Protein AF-A0AAU0F139-F1 (afdb_monomer_lite)

Secondary structure (DSSP, 8-state):
-TTHHHHHHHHTTTTSS----------S-TT------S-------PPPTTEEEEPPEEEEES--S--TT--TT-PPPEEEEE--EEEESSPPPHHHHHHHHHHHHHHHHHHHHHHHHHHHT----SSSGGGGS-HHHH-TT--HHHHHHHHT--BTTB-GGG----SSPP--SGGG-SSHHHHHHHHHTBPPTTT-GGG---B-GGG-EEEEEEE-HHHHHHTT--SGGGEEEEEEESS--TTHHHHHHHHHHT----

Radius of gyration: 33.15 Å; chains: 1; bounding box: 120×52×72 Å

pLDDT: mean 77.21, std 14.99, range [39.75, 95.06]

Organism: NCBI:txid1735111

InterPro domains:
  IPR005532 Sulfatase-modifying factor enzyme-like domain [PF03781] (50-104)
  IPR016187 C-type lectin fold [SSF56436] (48-101)
  IPR042095 Sulfatase-modifying factor enzyme superfamily [G3DSA:3.90.1580.10] (40-184)
  IPR051043 Sulfatase Modifying Factor and Kinase [PTHR23150] (42-102)

Structure (mmCIF, N/CA/C/O backbone):
data_AF-A0AAU0F139-F1
#
_entry.id   AF-A0AAU0F139-F1
#
loop_
_atom_site.group_PDB
_atom_site.id
_atom_site.type_symbol
_atom_site.label_atom_id
_atom_site.label_alt_id
_atom_site.label_comp_id
_atom_site.label_asym_id
_atom_site.label_entity_id
_atom_site.label_seq_id
_atom_site.pdbx_PDB_ins_code
_atom_site.Cartn_x
_atom_site.Cartn_y
_atom_site.Cartn_z
_atom_site.occupancy
_atom_site.B_iso_or_equiv
_atom_site.auth_seq_id
_atom_site.auth_comp_id
_atom_site.auth_asym_id
_atom_site.auth_atom_id
_atom_site.pdbx_PDB_model_num
ATOM 1 N N . MET A 1 1 ? -92.155 9.875 -19.862 1.00 54.41 1 MET A N 1
ATOM 2 C CA . MET A 1 1 ? -91.230 11.035 -19.929 1.00 54.41 1 MET A CA 1
ATOM 3 C C . MET A 1 1 ? -90.504 11.375 -18.614 1.00 54.41 1 MET A C 1
ATOM 5 O O . MET A 1 1 ? -89.600 12.191 -18.646 1.00 54.41 1 MET A O 1
ATOM 9 N N . ARG A 1 2 ? -90.793 10.723 -17.471 1.00 51.69 2 ARG A N 1
ATOM 10 C CA . ARG A 1 2 ? -90.080 10.976 -16.194 1.00 51.69 2 ARG A CA 1
ATOM 11 C C . ARG A 1 2 ? -88.784 10.168 -15.980 1.00 51.69 2 ARG A C 1
ATOM 13 O O . ARG A 1 2 ? -88.009 10.511 -15.101 1.00 51.69 2 ARG A O 1
ATOM 20 N N . LYS A 1 3 ? -88.516 9.133 -16.792 1.00 51.62 3 LYS A N 1
ATOM 21 C CA . LYS A 1 3 ? -87.281 8.317 -16.713 1.00 51.62 3 LYS A CA 1
ATOM 22 C C . LYS A 1 3 ? -86.171 8.742 -17.691 1.00 51.62 3 LYS A C 1
ATOM 24 O O . LYS A 1 3 ? -85.019 8.411 -17.460 1.00 51.62 3 LYS A O 1
ATOM 29 N N . ILE A 1 4 ? -86.499 9.518 -18.732 1.00 58.66 4 ILE A N 1
ATOM 30 C CA . ILE A 1 4 ? -85.512 10.089 -19.674 1.00 58.66 4 ILE A CA 1
ATOM 31 C C . ILE A 1 4 ? -84.781 11.297 -19.066 1.00 58.66 4 ILE A C 1
ATOM 33 O O . ILE A 1 4 ? -83.596 11.486 -19.315 1.00 58.66 4 ILE A O 1
ATOM 37 N N . PHE A 1 5 ? -85.447 12.073 -18.204 1.00 55.00 5 PHE A N 1
ATOM 38 C CA . PHE A 1 5 ? -84.848 13.262 -17.587 1.00 55.00 5 PHE A CA 1
ATOM 39 C C . PHE A 1 5 ? -83.737 12.919 -16.575 1.00 55.00 5 PHE A C 1
ATOM 41 O O . PHE A 1 5 ? -82.747 13.634 -16.477 1.00 55.00 5 PHE A O 1
ATOM 48 N N . LEU A 1 6 ? -83.849 11.779 -15.882 1.00 57.16 6 LEU A N 1
ATOM 49 C CA . LEU A 1 6 ? -82.813 11.277 -14.966 1.00 57.16 6 LEU A CA 1
ATOM 50 C C . LEU A 1 6 ? -81.575 10.726 -15.695 1.00 57.16 6 LEU A C 1
ATOM 52 O O . LEU A 1 6 ? -80.485 10.746 -15.135 1.00 57.16 6 LEU A O 1
ATOM 56 N N . LEU A 1 7 ? -81.730 10.281 -16.946 1.00 57.28 7 LEU A N 1
ATOM 57 C CA . LEU A 1 7 ? -80.642 9.752 -17.778 1.00 57.28 7 LEU A CA 1
ATOM 58 C C . LEU A 1 7 ? -79.851 10.865 -18.491 1.00 57.28 7 LEU A C 1
ATOM 60 O O . LEU A 1 7 ? -78.663 10.711 -18.747 1.00 57.28 7 LEU A O 1
ATOM 64 N N . LEU A 1 8 ? -80.481 12.014 -18.756 1.00 58.81 8 LEU A N 1
ATOM 65 C CA . LEU A 1 8 ? -79.801 13.214 -19.264 1.00 58.81 8 LEU A CA 1
ATOM 66 C C . LEU A 1 8 ? -79.053 13.985 -18.162 1.00 58.81 8 LEU A C 1
ATOM 68 O O . LEU A 1 8 ? -78.031 14.605 -18.443 1.00 58.81 8 LEU A O 1
ATOM 72 N N . LEU A 1 9 ? -79.514 13.906 -16.907 1.00 56.47 9 LEU A N 1
ATOM 73 C CA . LEU A 1 9 ? -78.849 14.543 -15.763 1.00 56.47 9 LEU A CA 1
ATOM 74 C C . LEU A 1 9 ? -77.589 13.783 -15.303 1.00 56.47 9 LEU A C 1
ATOM 76 O O . LEU A 1 9 ? -76.665 14.394 -14.779 1.00 56.47 9 LEU A O 1
ATOM 80 N N . SER A 1 10 ? -77.512 12.465 -15.523 1.00 56.97 10 SER A N 1
ATOM 81 C CA . SER A 1 10 ? -76.290 11.690 -15.257 1.00 56.97 10 SER A CA 1
ATOM 82 C C . SER A 1 10 ? -75.224 11.869 -16.347 1.00 56.97 10 SER A C 1
ATOM 84 O O . SER A 1 10 ? -74.033 11.764 -16.059 1.00 56.97 10 SER A O 1
ATOM 86 N N . ALA A 1 11 ? -75.627 12.204 -17.577 1.00 55.84 11 ALA A N 1
ATOM 87 C CA . ALA A 1 11 ? -74.713 12.452 -18.692 1.00 55.84 11 ALA A CA 1
ATOM 88 C C . ALA A 1 11 ? -74.011 13.827 -18.626 1.00 55.84 11 ALA A C 1
ATOM 90 O O . ALA A 1 11 ? -72.939 13.989 -19.206 1.00 55.84 11 ALA A O 1
ATOM 91 N N . SER A 1 12 ? -74.557 14.811 -17.899 1.00 55.84 12 SER A N 1
ATOM 92 C CA . SER A 1 12 ? -73.929 16.138 -17.755 1.00 55.84 12 SER A CA 1
ATOM 93 C C . SER A 1 12 ? -72.855 16.204 -16.661 1.00 55.84 12 SER A C 1
ATOM 95 O O . SER A 1 12 ? -71.994 17.082 -16.708 1.00 55.84 12 SER A O 1
ATOM 97 N N . VAL A 1 13 ? -72.836 15.257 -15.715 1.00 52.00 13 VAL A N 1
ATOM 98 C CA . VAL A 1 13 ? -71.826 15.204 -14.637 1.00 52.00 13 VAL A CA 1
ATOM 99 C C . VAL A 1 13 ? -70.488 14.631 -15.127 1.00 52.00 13 VAL A C 1
ATOM 101 O O . VAL A 1 13 ? -69.435 14.988 -14.606 1.00 52.00 13 VAL A O 1
ATOM 104 N N . VAL A 1 14 ? -70.491 13.810 -16.182 1.00 52.25 14 VAL A N 1
ATOM 105 C CA . VAL A 1 14 ? -69.268 13.186 -16.727 1.00 52.25 14 VAL A CA 1
ATOM 106 C C . VAL A 1 14 ? -68.464 14.079 -17.684 1.00 52.25 14 VAL A C 1
ATOM 108 O O . VAL A 1 14 ? -67.335 13.736 -18.019 1.00 52.25 14 VAL A O 1
ATOM 111 N N . ILE A 1 15 ? -68.981 15.248 -18.085 1.00 53.16 15 ILE A N 1
ATOM 112 C CA . ILE A 1 15 ? -68.308 16.154 -19.046 1.00 53.16 15 ILE A CA 1
ATOM 113 C C . ILE A 1 15 ? -67.613 17.347 -18.349 1.00 53.16 15 ILE A C 1
ATOM 115 O O . ILE A 1 15 ? -66.860 18.091 -18.974 1.00 53.16 15 ILE A O 1
ATOM 119 N N . SER A 1 16 ? -67.762 17.509 -17.029 1.00 40.62 16 SER A N 1
ATOM 120 C CA . SER A 1 16 ? -67.232 18.676 -16.301 1.00 40.62 16 SER A CA 1
ATOM 121 C C . SER A 1 16 ? -65.872 18.467 -15.607 1.00 40.62 16 SER A C 1
ATOM 123 O O . SER A 1 16 ? -65.571 19.172 -14.645 1.00 40.62 16 SER A O 1
ATOM 125 N N . CYS A 1 17 ? -65.021 17.553 -16.090 1.00 47.47 17 CYS A N 1
ATOM 126 C CA . CYS A 1 17 ? -63.658 17.367 -15.557 1.00 47.47 17 CYS A CA 1
ATOM 127 C C . CYS A 1 17 ? -62.579 17.177 -16.642 1.00 47.47 17 CYS A C 1
ATOM 129 O O . CYS A 1 17 ? -61.644 16.402 -16.466 1.00 47.47 17 CYS A O 1
ATOM 131 N N . SER A 1 18 ? -62.654 17.906 -17.760 1.00 48.66 18 SER A N 1
ATOM 132 C CA . SER A 1 18 ? -61.559 17.940 -18.744 1.00 48.66 18 SER A CA 1
ATOM 133 C C . SER A 1 18 ? -61.259 19.354 -19.246 1.00 48.66 18 SER A C 1
ATOM 135 O O . SER A 1 18 ? -61.345 19.636 -20.442 1.00 48.66 18 SER A O 1
ATOM 137 N N . ARG A 1 19 ? -60.905 20.272 -18.337 1.00 48.44 19 ARG A N 1
ATOM 138 C CA . ARG A 1 19 ? -60.193 21.506 -18.715 1.00 48.44 19 ARG A CA 1
ATOM 139 C C . ARG A 1 19 ? -59.449 22.125 -17.529 1.00 48.44 19 ARG A C 1
ATOM 141 O O . ARG A 1 19 ? -59.911 23.065 -16.900 1.00 48.44 19 ARG A O 1
ATOM 148 N N . GLY A 1 20 ? -58.272 21.582 -17.238 1.00 39.75 20 GLY A N 1
ATOM 149 C CA . GLY A 1 20 ? -57.299 22.168 -16.318 1.00 39.75 20 GLY A CA 1
ATOM 150 C C . GLY A 1 20 ? -55.906 21.903 -16.869 1.00 39.75 20 GLY A C 1
ATOM 151 O O . GLY A 1 20 ? -55.535 20.751 -17.062 1.00 39.75 20 GLY A O 1
ATOM 152 N N . GLY A 1 21 ? -55.193 22.969 -17.230 1.00 40.25 21 GLY A N 1
ATOM 153 C CA . GLY A 1 21 ? -53.949 22.919 -17.990 1.00 40.25 21 GLY A CA 1
ATOM 154 C C . GLY A 1 21 ? -52.862 22.045 -17.366 1.00 40.25 21 GLY A C 1
ATOM 155 O O . GLY A 1 21 ? -52.694 21.979 -16.150 1.00 40.25 21 GLY A O 1
ATOM 156 N N . SER A 1 22 ? -52.084 21.417 -18.245 1.00 40.91 22 SER A N 1
ATOM 157 C CA . SER A 1 22 ? -50.855 20.704 -17.915 1.00 40.91 22 SER A CA 1
ATOM 158 C C . SER A 1 22 ? -49.814 21.677 -17.350 1.00 40.91 22 SER A C 1
ATOM 160 O O . SER A 1 22 ? -49.023 22.268 -18.081 1.00 40.91 22 SER A O 1
ATOM 162 N N . LYS A 1 23 ? -49.839 21.869 -16.031 1.00 49.56 23 LYS A N 1
ATOM 163 C CA . LYS A 1 23 ? -48.691 22.301 -15.231 1.00 49.56 23 LYS A CA 1
ATOM 164 C C . LYS A 1 23 ? -48.688 21.514 -13.925 1.00 49.56 23 LYS A C 1
ATOM 166 O O . LYS A 1 23 ? -49.293 21.919 -12.941 1.00 49.56 23 LYS A O 1
ATOM 171 N N . SER A 1 24 ? -47.981 20.391 -13.910 1.00 43.50 24 SER A N 1
ATOM 172 C CA . SER A 1 24 ? -47.461 19.826 -12.666 1.00 43.50 24 SER A CA 1
ATOM 173 C C . SER A 1 24 ? -46.155 19.099 -12.952 1.00 43.50 24 SER A C 1
ATOM 175 O O . SER A 1 24 ? -46.086 17.880 -13.061 1.00 43.50 24 SER A O 1
ATOM 177 N N . ALA A 1 25 ? -45.091 19.889 -13.066 1.00 50.50 25 ALA A N 1
ATOM 178 C CA . ALA A 1 25 ? -43.853 19.472 -12.443 1.00 50.50 25 ALA A CA 1
ATOM 179 C C . ALA A 1 25 ? -44.069 19.564 -10.922 1.00 50.50 25 ALA A C 1
ATOM 181 O O . ALA A 1 25 ? -44.465 20.612 -10.414 1.00 50.50 25 ALA A O 1
ATOM 182 N N . GLY A 1 26 ? -43.820 18.456 -10.223 1.00 54.31 26 GLY A N 1
ATOM 183 C CA . GLY A 1 26 ? -43.497 18.448 -8.797 1.00 54.31 26 GLY A CA 1
ATOM 184 C C . GLY A 1 26 ? -44.633 18.102 -7.836 1.00 54.31 26 GLY A C 1
ATOM 185 O O . GLY A 1 26 ? -45.225 18.993 -7.238 1.00 54.31 26 GLY A O 1
ATOM 186 N N . LYS A 1 27 ? -44.833 16.803 -7.572 1.00 56.41 27 LYS A N 1
ATOM 187 C CA . LYS A 1 27 ? -45.154 16.314 -6.217 1.00 56.41 27 LYS A CA 1
ATOM 188 C C . LYS A 1 27 ? -44.386 15.014 -5.948 1.00 56.41 27 LYS A C 1
ATOM 190 O O . LYS A 1 27 ? -44.720 13.973 -6.505 1.00 56.41 27 LYS A O 1
ATOM 195 N N . PRO A 1 28 ? -43.322 15.103 -5.139 1.00 52.28 28 PRO A N 1
ATOM 196 C CA . PRO A 1 28 ? -43.376 14.611 -3.765 1.00 52.28 28 PRO A CA 1
ATOM 197 C C . PRO A 1 28 ? -43.316 15.793 -2.779 1.00 52.28 28 PRO A C 1
ATOM 199 O O . PRO A 1 28 ? -42.444 16.641 -2.897 1.00 52.28 28 PRO A O 1
ATOM 202 N N . GLY A 1 29 ? -44.287 15.868 -1.858 1.00 55.19 29 GLY A N 1
ATOM 203 C CA . GLY A 1 29 ? -44.292 16.720 -0.654 1.00 55.19 29 GLY A CA 1
ATOM 204 C C . GLY A 1 29 ? -44.012 18.223 -0.823 1.00 55.19 29 GLY A C 1
ATOM 205 O O . GLY A 1 29 ? -42.883 18.674 -0.688 1.00 55.19 29 GLY A O 1
ATOM 206 N N . SER A 1 30 ? -45.051 19.050 -0.968 1.00 59.44 30 SER A N 1
ATOM 207 C CA . SER A 1 30 ? -44.951 20.524 -1.032 1.00 59.44 30 SER A CA 1
ATOM 208 C C . SER A 1 30 ? -44.647 21.212 0.316 1.00 59.44 30 SER A C 1
ATOM 210 O O . SER A 1 30 ? -45.087 22.336 0.544 1.00 59.44 30 SER A O 1
ATOM 212 N N . LYS A 1 31 ? -43.946 20.535 1.231 1.00 66.81 31 LYS A N 1
ATOM 213 C CA . LYS A 1 31 ? -43.545 21.056 2.551 1.00 66.81 31 LYS A CA 1
ATOM 214 C C . LYS A 1 31 ? -42.025 21.082 2.757 1.00 66.81 31 LYS A C 1
ATOM 216 O O . LYS A 1 31 ? -41.568 21.313 3.868 1.00 66.81 31 LYS A O 1
ATOM 221 N N . GLY A 1 32 ? -41.241 20.854 1.698 1.00 65.38 32 GLY A N 1
ATOM 222 C CA . GLY A 1 32 ? -39.776 20.812 1.795 1.00 65.38 32 GLY A CA 1
ATOM 223 C C . GLY A 1 32 ? -39.246 19.586 2.545 1.00 65.38 32 GLY A C 1
ATOM 224 O O . GLY A 1 32 ? -38.084 19.556 2.934 1.00 65.38 32 GLY A O 1
ATOM 225 N N . GLU A 1 33 ? -40.089 18.575 2.753 1.00 78.06 33 GLU A N 1
ATOM 226 C CA . GLU A 1 33 ? -39.703 17.329 3.404 1.00 78.06 33 GLU A CA 1
ATOM 227 C C . GLU A 1 33 ? -38.845 16.496 2.440 1.00 78.06 33 GLU A C 1
ATOM 229 O O . GLU A 1 33 ? -39.256 16.185 1.318 1.00 78.06 33 GLU A O 1
ATOM 234 N N . LEU A 1 34 ? -37.636 16.141 2.878 1.00 72.00 34 LEU A N 1
ATOM 235 C CA . LEU A 1 34 ? -36.739 15.256 2.142 1.00 72.00 34 LEU A CA 1
ATOM 236 C C . LEU A 1 34 ? -37.262 13.819 2.246 1.00 72.00 34 LEU A C 1
ATOM 238 O O . LEU A 1 34 ? -37.009 13.128 3.230 1.00 72.00 34 LEU A O 1
ATOM 242 N N . ILE A 1 35 ? -38.001 13.365 1.232 1.00 70.06 35 ILE A N 1
ATOM 243 C CA . ILE A 1 35 ? -38.447 11.970 1.133 1.00 70.06 35 ILE A CA 1
ATOM 244 C C . ILE A 1 35 ? -37.445 11.210 0.247 1.00 70.06 35 ILE A C 1
ATOM 246 O O . ILE A 1 35 ? -37.296 11.566 -0.928 1.00 70.06 35 ILE A O 1
ATOM 250 N N . PRO A 1 36 ? -36.754 10.170 0.755 1.00 72.56 36 PRO A N 1
ATOM 251 C CA . PRO A 1 36 ? -35.844 9.375 -0.060 1.00 72.56 36 PRO A CA 1
ATOM 252 C C . PRO A 1 36 ? -36.627 8.674 -1.178 1.00 72.56 36 PRO A C 1
ATOM 254 O O . PRO A 1 36 ? -37.551 7.903 -0.934 1.00 72.56 36 PRO A O 1
ATOM 257 N N . LYS A 1 37 ? -36.271 8.970 -2.432 1.00 70.06 37 LYS A N 1
ATOM 258 C CA . LYS A 1 37 ? -37.006 8.530 -3.633 1.00 70.06 37 LYS A CA 1
ATOM 259 C C . LYS A 1 37 ? -36.652 7.101 -4.088 1.00 70.06 37 LYS A C 1
ATOM 261 O O . LYS A 1 37 ? -37.200 6.623 -5.077 1.00 70.06 37 LYS A O 1
ATOM 266 N N . GLY A 1 38 ? -35.727 6.426 -3.406 1.00 74.31 38 GLY A N 1
ATOM 267 C CA . GLY A 1 38 ? -35.220 5.102 -3.778 1.00 74.31 38 GLY A CA 1
ATOM 268 C C . GLY A 1 38 ? -35.502 4.042 -2.716 1.00 74.31 38 GLY A C 1
ATOM 269 O O . GLY A 1 38 ? -35.572 4.353 -1.529 1.00 74.31 38 GLY A O 1
ATOM 270 N N . LYS A 1 39 ? -35.625 2.775 -3.137 1.00 66.69 39 LYS A N 1
ATOM 271 C CA . LYS A 1 39 ? -35.508 1.637 -2.216 1.00 66.69 39 LYS A CA 1
ATOM 272 C C . LYS A 1 39 ? -34.099 1.680 -1.628 1.00 66.69 39 LYS A C 1
ATOM 274 O O . LYS A 1 39 ? -33.137 1.488 -2.366 1.00 66.69 39 LYS A O 1
ATOM 279 N N . ALA A 1 40 ? -33.979 1.951 -0.332 1.00 67.94 40 ALA A N 1
ATOM 280 C CA . ALA A 1 40 ? -32.721 1.742 0.367 1.00 67.94 40 ALA A CA 1
ATOM 281 C C . ALA A 1 40 ? -32.407 0.244 0.291 1.00 67.94 40 ALA A C 1
ATOM 283 O O . ALA A 1 40 ? -33.177 -0.573 0.801 1.00 67.94 40 ALA A O 1
ATOM 284 N N . SER A 1 41 ? -31.326 -0.134 -0.389 1.00 67.75 41 SER A N 1
ATOM 285 C CA . SER A 1 41 ? -30.757 -1.460 -0.191 1.00 67.75 41 SER A CA 1
ATOM 286 C C . SER A 1 41 ? -30.356 -1.542 1.280 1.00 67.75 41 SER A C 1
ATOM 288 O O . SER A 1 41 ? -29.606 -0.702 1.776 1.00 67.75 41 SER A O 1
ATOM 290 N N . SER A 1 42 ? -30.907 -2.508 2.014 1.00 70.75 42 SER A N 1
ATOM 291 C CA . SER A 1 42 ? -30.414 -2.798 3.356 1.00 70.75 42 SER A CA 1
ATOM 292 C C . SER A 1 42 ? -28.952 -3.208 3.216 1.00 70.75 42 SER A C 1
ATOM 294 O O . SER A 1 42 ? -28.659 -4.186 2.527 1.00 70.75 42 SER A O 1
ATOM 296 N N . PHE A 1 43 ? -28.042 -2.444 3.814 1.00 73.94 43 PHE A N 1
ATOM 297 C CA . PHE A 1 43 ? -26.632 -2.803 3.855 1.00 73.94 43 PHE A CA 1
ATOM 298 C C . PHE A 1 43 ? -26.495 -4.102 4.652 1.00 73.94 43 PHE A C 1
ATOM 300 O O . PHE A 1 43 ? -26.694 -4.118 5.866 1.00 73.94 43 PHE A O 1
ATOM 307 N N . VAL A 1 44 ? -26.218 -5.202 3.956 1.00 74.06 44 VAL A N 1
ATOM 308 C CA . VAL A 1 44 ? -25.842 -6.465 4.584 1.00 74.06 44 VAL A CA 1
ATOM 309 C C . VAL A 1 44 ? -24.325 -6.471 4.613 1.00 74.06 44 VAL A C 1
ATOM 311 O O . VAL A 1 44 ? -23.690 -6.512 3.562 1.00 74.06 44 VAL A O 1
ATOM 314 N N . ALA A 1 45 ? -23.749 -6.378 5.809 1.00 74.12 45 ALA A N 1
ATOM 315 C CA . ALA A 1 45 ? -22.318 -6.565 5.987 1.00 74.12 45 ALA A CA 1
ATOM 316 C C . ALA A 1 45 ? -22.000 -8.037 5.700 1.00 74.12 45 ALA A C 1
ATOM 318 O O . ALA A 1 45 ? -22.207 -8.905 6.549 1.00 74.12 45 ALA A O 1
ATOM 319 N N . GLU A 1 46 ? -21.575 -8.328 4.473 1.00 80.56 46 GLU A N 1
ATOM 320 C CA . GLU A 1 46 ? -21.083 -9.652 4.128 1.00 80.56 46 GLU A CA 1
ATOM 321 C C . GLU A 1 46 ? -19.790 -9.911 4.901 1.00 80.56 46 GLU A C 1
ATOM 323 O O . GLU A 1 46 ? -18.913 -9.050 4.997 1.00 80.56 46 GLU A O 1
ATOM 328 N N . ARG A 1 47 ? -19.706 -11.087 5.521 1.00 84.50 47 ARG A N 1
ATOM 329 C CA . ARG A 1 47 ? -18.574 -11.453 6.365 1.00 84.50 47 ARG A CA 1
ATOM 330 C C . ARG A 1 47 ? -17.340 -11.689 5.487 1.00 84.50 47 ARG A C 1
ATOM 332 O O . ARG A 1 47 ? -17.405 -12.576 4.632 1.00 84.50 47 ARG A O 1
ATOM 339 N N . PRO A 1 48 ? -16.222 -10.975 5.715 1.00 88.00 48 PRO A N 1
ATOM 340 C CA . PRO A 1 48 ? -14.982 -11.236 4.996 1.00 88.00 48 PRO A CA 1
ATOM 341 C C . PRO A 1 48 ? -14.499 -12.674 5.213 1.00 88.00 48 PRO A C 1
ATOM 343 O O . PRO A 1 48 ? -14.725 -13.275 6.267 1.00 88.00 48 PRO A O 1
ATOM 346 N N . TYR A 1 49 ? -13.835 -13.235 4.206 1.00 88.62 49 TYR A N 1
ATOM 347 C CA . TYR A 1 49 ? -13.300 -14.592 4.286 1.00 88.62 49 TYR A CA 1
ATOM 348 C C . TYR A 1 49 ? -12.250 -14.706 5.401 1.00 88.62 49 TYR A C 1
ATOM 350 O O . TYR A 1 49 ? -11.376 -13.853 5.511 1.00 88.62 49 TYR A O 1
ATOM 358 N N . GLY A 1 50 ? -12.330 -15.765 6.212 1.00 88.81 50 GLY A N 1
ATOM 359 C CA . GLY A 1 50 ? -11.397 -16.006 7.322 1.00 88.81 50 GLY A CA 1
ATOM 360 C C . GLY A 1 50 ? -11.645 -15.166 8.581 1.00 88.81 50 GLY A C 1
ATOM 361 O O . GLY A 1 50 ? -10.870 -15.272 9.527 1.00 88.81 50 GLY A O 1
ATOM 362 N N . MET A 1 51 ? -12.721 -14.368 8.618 1.00 93.31 51 MET A N 1
ATOM 363 C CA . MET A 1 51 ? -13.092 -13.550 9.775 1.00 93.31 51 MET A CA 1
ATOM 364 C C . MET A 1 51 ? -14.390 -14.018 10.443 1.00 93.31 51 MET A C 1
ATOM 366 O O . MET A 1 51 ? -15.303 -14.550 9.807 1.00 93.31 51 MET A O 1
ATOM 370 N N . VAL A 1 52 ? -14.508 -13.745 11.740 1.00 92.75 52 VAL A N 1
ATOM 371 C CA . VAL A 1 52 ? -15.681 -13.981 12.588 1.00 92.75 52 VAL A CA 1
ATOM 372 C C . VAL A 1 52 ? -16.255 -12.642 13.050 1.00 92.75 52 VAL A C 1
ATOM 374 O O . VAL A 1 52 ? -15.522 -11.714 13.379 1.00 92.75 52 VAL A O 1
ATOM 377 N N . ALA A 1 53 ? -17.586 -12.528 13.065 1.00 92.31 53 ALA A N 1
ATOM 378 C CA . ALA A 1 53 ? -18.270 -11.344 13.575 1.00 92.31 53 ALA A CA 1
ATOM 379 C C . ALA A 1 53 ? -18.331 -11.383 15.107 1.00 92.31 53 ALA A C 1
ATOM 381 O O . ALA A 1 53 ? -18.907 -12.307 15.683 1.00 92.31 53 ALA A O 1
ATOM 382 N N . ILE A 1 54 ? -17.782 -10.361 15.754 1.00 92.50 54 ILE A N 1
ATOM 383 C CA . ILE A 1 54 ? -17.850 -10.170 17.199 1.00 92.50 54 ILE A CA 1
ATOM 384 C C . ILE A 1 54 ? -18.986 -9.184 17.496 1.00 92.50 54 ILE A C 1
ATOM 386 O O . ILE A 1 54 ? -18.947 -8.039 17.025 1.00 92.50 54 ILE A O 1
ATOM 390 N N . PRO A 1 55 ? -20.030 -9.599 18.238 1.00 91.94 55 PRO A N 1
ATOM 391 C CA . PRO A 1 55 ? -21.121 -8.703 18.587 1.00 91.94 55 PRO A CA 1
ATOM 392 C C . PRO A 1 55 ? -20.621 -7.596 19.518 1.00 91.94 55 PRO A C 1
ATOM 394 O O . PRO A 1 55 ? -19.764 -7.814 20.372 1.00 91.94 55 PRO A O 1
ATOM 397 N N . GLY A 1 56 ? -21.186 -6.400 19.358 1.00 94.19 56 GLY A N 1
ATOM 398 C CA . GLY A 1 56 ? -20.898 -5.287 20.255 1.00 94.19 56 GLY A CA 1
ATOM 399 C C . GLY A 1 56 ? -21.412 -5.577 21.664 1.00 94.19 56 GLY A C 1
ATOM 400 O O . GLY A 1 56 ? -22.477 -6.174 21.836 1.00 94.19 56 GLY A O 1
ATOM 401 N N . GLY A 1 57 ? -20.665 -5.140 22.669 1.00 94.75 57 GLY A N 1
ATOM 402 C CA . GLY A 1 57 ? -20.982 -5.398 24.068 1.00 94.75 57 GLY A CA 1
ATOM 403 C C . GLY A 1 57 ? -19.988 -4.739 25.013 1.00 94.75 57 GLY A C 1
ATOM 404 O O . GLY A 1 57 ? -19.042 -4.073 24.585 1.00 94.75 57 GLY A O 1
ATOM 405 N N . SER A 1 58 ? -20.220 -4.915 26.309 1.00 93.75 58 SER A N 1
ATOM 406 C CA . SER A 1 58 ? -19.289 -4.512 27.358 1.00 93.75 58 SER A CA 1
ATOM 407 C C . SER A 1 58 ? -18.670 -5.741 28.015 1.00 93.75 58 SER A C 1
ATOM 409 O O . SER A 1 58 ? -19.355 -6.723 28.297 1.00 93.75 58 SER A O 1
ATOM 411 N N . PHE A 1 59 ? -17.367 -5.686 28.271 1.00 90.38 59 PHE A N 1
ATOM 412 C CA . PHE A 1 59 ? -16.655 -6.716 29.022 1.00 90.38 59 PHE A CA 1
ATOM 413 C C . PHE A 1 59 ? -15.651 -6.072 29.980 1.00 90.38 59 PHE A C 1
ATOM 415 O O . PHE A 1 59 ? -15.235 -4.926 29.793 1.00 90.38 59 PHE A O 1
ATOM 422 N N . VAL A 1 60 ? -15.290 -6.792 31.042 1.00 90.31 60 VAL A N 1
ATOM 423 C CA . VAL A 1 60 ? -14.271 -6.345 31.998 1.00 90.31 60 VAL A CA 1
ATOM 424 C C . VAL A 1 60 ? -12.909 -6.811 31.488 1.00 90.31 60 VAL A C 1
ATOM 426 O O . VAL A 1 60 ? -12.663 -8.009 31.390 1.00 90.31 60 VAL A O 1
ATOM 429 N N . MET A 1 61 ? -12.043 -5.865 31.136 1.00 87.06 61 MET A N 1
ATOM 430 C CA . MET A 1 61 ? -10.673 -6.100 30.683 1.00 87.06 61 MET A CA 1
ATOM 431 C C . MET A 1 61 ? -9.703 -5.933 31.852 1.00 87.06 61 MET A C 1
ATOM 433 O O . MET A 1 61 ? -9.843 -4.996 32.631 1.00 87.06 61 MET A O 1
ATOM 437 N N . GLY A 1 62 ? -8.696 -6.795 31.949 1.00 82.44 62 GLY A N 1
ATOM 438 C CA . GLY A 1 62 ? -7.635 -6.710 32.954 1.00 82.44 62 GLY A CA 1
ATOM 439 C C . GLY A 1 62 ? -7.405 -8.046 33.651 1.00 82.44 62 GLY A C 1
ATOM 440 O O . GLY A 1 62 ? -8.152 -9.004 33.457 1.00 82.44 62 GLY A O 1
ATOM 441 N N . VAL A 1 63 ? -6.347 -8.119 34.455 1.00 75.38 63 VAL A N 1
ATOM 442 C CA . VAL A 1 63 ? -6.019 -9.337 35.204 1.00 75.38 63 VAL A CA 1
ATOM 443 C C . VAL A 1 63 ? -6.900 -9.393 36.453 1.00 75.38 63 VAL A C 1
ATOM 445 O O . VAL A 1 63 ? -6.807 -8.515 37.306 1.00 75.38 63 VAL A O 1
ATOM 448 N N . ALA A 1 64 ? -7.763 -10.407 36.551 1.00 69.00 64 ALA A N 1
ATOM 449 C CA . ALA A 1 64 ? -8.630 -10.614 37.715 1.00 69.00 64 ALA A CA 1
ATOM 450 C C . ALA A 1 64 ? -7.920 -11.338 38.875 1.00 69.00 64 ALA A C 1
ATOM 452 O O . ALA A 1 64 ? -8.306 -11.165 40.030 1.00 69.00 64 ALA A O 1
ATOM 453 N N . ASP A 1 65 ? -6.866 -12.106 38.575 1.00 69.44 65 ASP A N 1
ATOM 454 C CA . ASP A 1 65 ? -6.172 -12.933 39.561 1.00 69.44 65 ASP A CA 1
ATOM 455 C C . ASP A 1 65 ? -5.109 -12.154 40.344 1.00 69.44 65 ASP A C 1
ATOM 457 O O . ASP A 1 65 ? -4.199 -11.517 39.792 1.00 69.44 65 ASP A O 1
ATOM 461 N N . GLN A 1 66 ? -5.211 -12.266 41.667 1.00 61.06 66 GLN A N 1
ATOM 462 C CA . GLN A 1 66 ? -4.303 -11.675 42.641 1.00 61.06 66 GLN A CA 1
ATOM 463 C C . GLN A 1 66 ? -3.020 -12.518 42.735 1.00 61.06 66 GLN A C 1
ATOM 465 O O . GLN A 1 66 ? -2.840 -13.339 43.628 1.00 61.06 66 GLN A O 1
ATOM 470 N N . ASP A 1 67 ? -2.130 -12.348 41.761 1.00 60.00 67 ASP A N 1
ATOM 471 C CA . ASP A 1 67 ? -0.785 -12.930 41.806 1.00 60.00 67 ASP A CA 1
ATOM 472 C C . ASP A 1 67 ? 0.095 -12.144 42.787 1.00 60.00 67 ASP A C 1
ATOM 474 O O . ASP A 1 67 ? 0.224 -10.921 42.698 1.00 60.00 67 ASP A O 1
ATOM 478 N N . MET A 1 68 ? 0.724 -12.870 43.704 1.00 57.34 68 MET A N 1
ATOM 479 C CA . MET A 1 68 ? 1.553 -12.362 44.797 1.00 57.34 68 MET A CA 1
ATOM 480 C C . MET A 1 68 ? 2.854 -11.677 44.333 1.00 57.34 68 MET A C 1
ATOM 482 O O . MET A 1 68 ? 3.555 -11.086 45.152 1.00 57.34 68 MET A O 1
ATOM 486 N N . THR A 1 69 ? 3.209 -11.755 43.045 1.00 65.56 69 THR A N 1
ATOM 487 C CA . THR A 1 69 ? 4.502 -11.277 42.516 1.00 65.56 69 THR A CA 1
ATOM 488 C C . THR A 1 69 ? 4.554 -9.802 42.094 1.00 65.56 69 THR A C 1
ATOM 490 O O . THR A 1 69 ? 5.612 -9.347 41.670 1.00 65.56 69 THR A O 1
ATOM 493 N N . ASN A 1 70 ? 3.475 -9.024 42.263 1.00 57.41 70 ASN A N 1
ATOM 494 C CA . ASN A 1 70 ? 3.467 -7.549 42.165 1.00 57.41 70 ASN A CA 1
ATOM 495 C C . ASN A 1 70 ? 4.252 -6.962 40.963 1.00 57.41 70 ASN A C 1
ATOM 497 O O . ASN A 1 70 ? 4.949 -5.951 41.080 1.00 57.41 70 ASN A O 1
ATOM 501 N N . MET A 1 71 ? 4.150 -7.599 39.790 1.00 63.97 71 MET A N 1
ATOM 502 C CA . MET A 1 71 ? 4.745 -7.070 38.562 1.00 63.97 71 MET A CA 1
ATOM 503 C C . MET A 1 71 ? 4.052 -5.753 38.156 1.00 63.97 71 MET A C 1
ATOM 505 O O . MET A 1 71 ? 2.820 -5.706 38.119 1.00 63.97 71 MET A O 1
ATOM 509 N N . PRO A 1 72 ? 4.810 -4.694 37.810 1.00 60.12 72 PRO A N 1
ATOM 510 C CA . PRO A 1 72 ? 4.274 -3.356 37.534 1.00 60.12 72 PRO A CA 1
ATOM 511 C C . PRO A 1 72 ? 3.432 -3.246 36.248 1.00 60.12 72 PRO A C 1
ATOM 513 O O . PRO A 1 72 ? 2.822 -2.209 36.012 1.00 60.12 72 PRO A O 1
ATOM 516 N N . GLU A 1 73 ? 3.362 -4.297 35.426 1.00 60.03 73 GLU A N 1
ATOM 517 C CA . GLU A 1 73 ? 2.640 -4.310 34.142 1.00 60.03 73 GLU A CA 1
ATOM 518 C C . GLU A 1 73 ? 1.192 -4.831 34.222 1.00 60.03 73 GLU A C 1
ATOM 520 O O . GLU A 1 73 ? 0.570 -5.111 33.197 1.00 60.03 73 GLU A O 1
ATOM 525 N N . LYS A 1 74 ? 0.600 -4.974 35.416 1.00 63.12 74 LYS A N 1
ATOM 526 C CA . LYS A 1 74 ? -0.802 -5.413 35.517 1.00 63.12 74 LYS A CA 1
ATOM 527 C C . LYS A 1 74 ? -1.767 -4.238 35.373 1.00 63.12 74 LYS A C 1
ATOM 529 O O . LYS A 1 74 ? -1.971 -3.459 36.301 1.00 63.12 74 LYS A O 1
ATOM 534 N N . ALA A 1 75 ? -2.386 -4.135 34.197 1.00 67.56 75 ALA A N 1
ATOM 535 C CA . ALA A 1 75 ? -3.474 -3.195 33.950 1.00 67.56 75 ALA A CA 1
ATOM 536 C C . ALA A 1 75 ? -4.661 -3.471 34.904 1.00 67.56 75 ALA A C 1
ATOM 538 O O . ALA A 1 75 ? -5.078 -4.630 35.028 1.00 67.56 75 ALA A O 1
ATOM 539 N N . PRO A 1 76 ? -5.216 -2.440 35.574 1.00 77.19 76 PRO A N 1
ATOM 540 C CA . PRO A 1 76 ? -6.360 -2.602 36.467 1.00 77.19 76 PRO A CA 1
ATOM 541 C C . PRO A 1 76 ? -7.611 -3.041 35.698 1.00 77.19 76 PRO A C 1
ATOM 543 O O . PRO A 1 76 ? -7.772 -2.708 34.522 1.00 77.19 76 PRO A O 1
ATOM 546 N N . LEU A 1 77 ? -8.519 -3.745 36.383 1.00 84.12 77 LEU A N 1
ATOM 547 C CA . LEU A 1 77 ? -9.807 -4.153 35.819 1.00 84.12 77 LEU A CA 1
ATOM 548 C C . LEU A 1 77 ? -10.610 -2.921 35.377 1.00 84.12 77 LEU A C 1
ATOM 550 O O . LEU A 1 77 ? -10.970 -2.072 36.195 1.00 84.12 77 LEU A O 1
ATOM 554 N N . LYS A 1 78 ? -10.909 -2.829 34.082 1.00 86.19 78 LYS A N 1
ATOM 555 C CA . LYS A 1 78 ? -11.683 -1.745 33.474 1.00 86.19 78 LYS A CA 1
ATOM 556 C C . LYS A 1 78 ? -12.773 -2.322 32.583 1.00 86.19 78 LYS A C 1
ATOM 558 O O . LYS A 1 78 ? -12.501 -3.137 31.707 1.00 86.19 78 LYS A O 1
ATOM 563 N N . THR A 1 79 ? -14.005 -1.856 32.760 1.00 90.44 79 THR A N 1
ATOM 564 C CA . THR A 1 79 ? -15.096 -2.176 31.833 1.00 90.44 79 THR A CA 1
ATOM 565 C C . THR A 1 79 ? -14.920 -1.377 30.548 1.00 90.44 79 THR A C 1
ATOM 567 O O . THR A 1 79 ? -14.891 -0.145 30.576 1.00 90.44 79 THR A O 1
ATOM 570 N N . VAL A 1 80 ? -14.799 -2.081 29.426 1.00 89.81 80 VAL A N 1
ATOM 571 C CA . VAL A 1 80 ? -14.667 -1.496 28.091 1.00 89.81 80 VAL A CA 1
ATOM 572 C C . VAL A 1 80 ? -15.884 -1.896 27.268 1.00 89.81 80 VAL A C 1
ATOM 574 O O . VAL A 1 80 ? -16.286 -3.058 27.261 1.00 89.81 80 VAL A O 1
ATOM 577 N N . THR A 1 81 ? -16.473 -0.918 26.582 1.00 92.88 81 THR A N 1
ATOM 578 C CA . THR A 1 81 ? -17.560 -1.132 25.623 1.00 92.88 81 THR A CA 1
ATOM 579 C C . THR A 1 81 ? -16.992 -1.003 24.219 1.00 92.88 81 THR A C 1
ATOM 581 O O . THR A 1 81 ? -16.380 0.017 23.903 1.00 92.88 81 THR A O 1
ATOM 584 N N . VAL A 1 82 ? -17.198 -2.019 23.384 1.00 92.62 82 VAL A N 1
ATOM 585 C CA . VAL A 1 82 ? -16.702 -2.059 22.002 1.00 92.62 82 VAL A CA 1
ATOM 586 C C . VAL A 1 82 ? -17.890 -2.235 21.058 1.00 92.62 82 VAL A C 1
ATOM 588 O O . VAL A 1 82 ? -18.837 -2.967 21.358 1.00 92.62 82 VAL A O 1
ATOM 591 N N . SER A 1 83 ? -17.871 -1.529 19.926 1.00 92.94 83 SER A N 1
ATOM 592 C CA . SER A 1 83 ? -18.837 -1.730 18.841 1.00 92.94 83 SER A CA 1
ATOM 593 C C . SER A 1 83 ? -18.670 -3.117 18.215 1.00 92.94 83 SER A C 1
ATOM 595 O O . SER A 1 83 ? -17.655 -3.767 18.424 1.00 92.94 83 SER A O 1
ATOM 597 N N . SER A 1 84 ? -19.639 -3.580 17.424 1.00 91.50 84 SER A N 1
ATOM 598 C CA . SER A 1 84 ? -19.441 -4.818 16.658 1.00 91.50 84 SER A CA 1
ATOM 599 C C . SER A 1 84 ? -18.324 -4.644 15.622 1.00 91.50 84 SER A C 1
ATOM 601 O O . SER A 1 84 ? -18.195 -3.576 15.022 1.00 91.50 84 SER A O 1
ATOM 603 N N . PHE A 1 85 ? -17.503 -5.676 15.438 1.00 92.38 85 PHE A N 1
ATOM 604 C CA . PHE A 1 85 ? -16.412 -5.694 14.460 1.00 92.38 85 PHE A CA 1
ATOM 605 C C . PHE A 1 85 ? -16.093 -7.131 14.029 1.00 92.38 85 PHE A C 1
ATOM 607 O O . PHE A 1 85 ? -16.610 -8.088 14.604 1.00 92.38 85 PHE A O 1
ATOM 614 N N . PHE A 1 86 ? -15.263 -7.286 13.000 1.00 93.38 86 PHE A N 1
ATOM 615 C CA . PHE A 1 86 ? -14.787 -8.586 12.531 1.00 93.38 86 PHE A CA 1
ATOM 616 C C . PHE A 1 86 ? -13.372 -8.855 13.051 1.00 93.38 86 PHE A C 1
ATOM 618 O O . PHE A 1 86 ? -12.543 -7.948 13.061 1.00 93.38 86 PHE A O 1
ATOM 625 N N . MET A 1 87 ? -13.101 -10.089 13.469 1.00 93.38 87 MET A N 1
ATOM 626 C CA . MET A 1 87 ? -11.781 -10.547 13.912 1.00 93.38 87 MET A CA 1
ATOM 627 C C . MET A 1 87 ? -11.380 -11.785 13.112 1.00 93.38 87 MET A C 1
ATOM 629 O O . MET A 1 87 ? -12.239 -12.620 12.834 1.00 93.38 87 MET A O 1
ATOM 633 N N . ASP A 1 88 ? -10.105 -11.909 12.746 1.00 95.06 88 ASP A N 1
ATOM 634 C CA . ASP A 1 88 ? -9.593 -13.117 12.093 1.00 95.06 88 ASP A CA 1
ATOM 635 C C . ASP A 1 88 ? -9.817 -14.353 12.980 1.00 95.06 88 ASP A C 1
ATOM 637 O O . ASP A 1 88 ? -9.649 -14.299 14.199 1.00 95.06 88 ASP A O 1
ATOM 641 N N . GLU A 1 89 ? -10.217 -15.473 12.372 1.00 92.19 89 GLU A N 1
ATOM 642 C CA . GLU A 1 89 ? -10.448 -16.741 13.082 1.00 92.19 89 GLU A CA 1
ATOM 643 C C . GLU A 1 89 ? -9.137 -17.366 13.587 1.00 92.19 89 GLU A C 1
ATOM 645 O O . GLU A 1 89 ? -9.102 -17.993 14.646 1.00 92.19 89 GLU A O 1
ATOM 650 N N . THR A 1 90 ? -8.052 -17.183 12.834 1.00 92.25 90 THR A N 1
ATOM 651 C CA . THR A 1 90 ? -6.715 -17.701 13.136 1.00 92.25 90 THR A CA 1
ATOM 652 C C . THR A 1 90 ? -5.674 -16.605 12.975 1.00 92.25 90 THR A C 1
ATOM 654 O O . THR A 1 90 ? -5.861 -15.681 12.187 1.00 92.25 90 THR A O 1
ATOM 657 N N . GLU A 1 91 ? -4.534 -16.744 13.649 1.00 90.81 91 GLU A N 1
ATOM 658 C CA . GLU A 1 91 ? -3.382 -15.868 13.423 1.00 90.81 91 GLU A CA 1
ATOM 659 C C . GLU A 1 91 ? -2.931 -15.883 11.952 1.00 90.81 91 GLU A C 1
ATOM 661 O O . GLU A 1 91 ? -3.108 -16.868 11.227 1.00 90.81 91 GLU A O 1
ATOM 666 N N . VAL A 1 92 ? -2.307 -14.784 11.520 1.00 89.19 92 VAL A N 1
ATOM 667 C CA . VAL A 1 92 ? -1.783 -14.647 10.158 1.00 89.19 92 VAL A CA 1
ATOM 668 C C . VAL A 1 92 ? -0.712 -15.707 9.907 1.00 89.19 92 VAL A C 1
ATOM 670 O O . VAL A 1 92 ? 0.324 -15.755 10.570 1.00 89.19 92 VAL A O 1
ATOM 673 N N . THR A 1 93 ? -0.938 -16.549 8.904 1.00 91.06 93 THR A N 1
ATOM 674 C CA . THR A 1 93 ? 0.006 -17.606 8.531 1.00 91.06 93 THR A CA 1
ATOM 675 C C . THR A 1 93 ? 1.219 -17.044 7.787 1.00 91.06 93 THR A C 1
ATOM 677 O O . THR A 1 93 ? 1.133 -16.067 7.039 1.00 91.06 93 THR A O 1
ATOM 680 N N . ASN A 1 94 ? 2.356 -17.742 7.874 1.00 88.88 94 ASN A N 1
ATOM 681 C CA . ASN A 1 94 ? 3.564 -17.392 7.113 1.00 88.88 94 ASN A CA 1
ATOM 682 C C . ASN A 1 94 ? 3.333 -17.336 5.591 1.00 88.88 94 ASN A C 1
ATOM 684 O O . ASN A 1 94 ? 4.054 -16.636 4.884 1.00 88.88 94 ASN A O 1
ATOM 688 N N . ALA A 1 95 ? 2.371 -18.096 5.060 1.00 90.81 95 ALA A N 1
ATOM 689 C CA . ALA A 1 95 ? 2.027 -18.066 3.640 1.00 90.81 95 ALA A CA 1
ATOM 690 C C . ALA A 1 95 ? 1.267 -16.782 3.271 1.00 90.81 95 ALA A C 1
ATOM 692 O O . ALA A 1 95 ? 1.662 -16.099 2.331 1.00 90.81 95 ALA A O 1
ATOM 693 N N . GLN A 1 96 ? 0.248 -16.412 4.054 1.00 90.00 96 GLN A N 1
ATOM 694 C CA . GLN A 1 96 ? -0.492 -15.156 3.873 1.00 90.00 96 GLN A CA 1
ATOM 695 C C . GLN A 1 96 ? 0.429 -13.940 4.000 1.00 90.00 96 GLN A C 1
ATOM 697 O O . GLN A 1 96 ? 0.360 -13.023 3.185 1.00 90.00 96 GLN A O 1
ATOM 702 N N . TYR A 1 97 ? 1.345 -13.957 4.971 1.00 90.00 97 TYR A N 1
ATOM 703 C CA . TYR A 1 97 ? 2.319 -12.882 5.125 1.00 90.00 97 TYR A CA 1
ATOM 704 C C . TYR A 1 97 ? 3.236 -12.750 3.899 1.00 90.00 97 TYR A C 1
ATOM 706 O O . TYR A 1 97 ? 3.498 -11.640 3.448 1.00 90.00 97 TYR A O 1
ATOM 714 N N . ARG A 1 98 ? 3.685 -13.860 3.293 1.00 89.25 98 ARG A N 1
ATOM 715 C CA . ARG A 1 98 ? 4.482 -13.806 2.052 1.00 89.25 98 ARG A CA 1
ATOM 716 C C . ARG A 1 98 ? 3.713 -13.196 0.886 1.00 89.25 98 ARG A C 1
ATOM 718 O O . ARG A 1 98 ? 4.303 -12.424 0.136 1.00 89.25 98 ARG A O 1
ATOM 725 N N . GLU A 1 99 ? 2.428 -13.507 0.758 1.00 91.56 99 GLU A N 1
ATOM 726 C CA . GLU A 1 99 ? 1.582 -12.914 -0.280 1.00 91.56 99 GLU A CA 1
ATOM 727 C C . GLU A 1 99 ? 1.449 -11.401 -0.094 1.00 91.56 99 GLU A C 1
ATOM 729 O O . GLU A 1 99 ? 1.604 -10.636 -1.043 1.00 91.56 99 GLU A O 1
ATOM 734 N N . PHE A 1 100 ? 1.288 -10.952 1.150 1.00 90.88 100 PHE A N 1
ATOM 735 C CA . PHE A 1 100 ? 1.309 -9.531 1.473 1.00 90.88 100 PHE A CA 1
ATOM 736 C C . PHE A 1 100 ? 2.646 -8.865 1.108 1.00 90.88 100 PHE A C 1
ATOM 738 O O . PHE A 1 100 ? 2.654 -7.799 0.493 1.00 90.88 100 PHE A O 1
ATOM 745 N N . ILE A 1 101 ? 3.785 -9.497 1.413 1.00 89.62 101 ILE A N 1
ATOM 746 C CA . ILE A 1 101 ? 5.101 -8.972 1.012 1.00 89.62 101 ILE A CA 1
ATOM 747 C C . ILE A 1 101 ? 5.238 -8.899 -0.511 1.00 89.62 101 ILE A C 1
ATOM 749 O O . ILE A 1 101 ? 5.795 -7.923 -1.014 1.00 89.62 101 ILE A O 1
ATOM 753 N N . ASN A 1 102 ? 4.743 -9.894 -1.250 1.00 90.56 102 ASN A N 1
ATOM 754 C CA . ASN A 1 102 ? 4.746 -9.865 -2.713 1.00 90.56 102 ASN A CA 1
ATOM 755 C C . ASN A 1 102 ? 3.872 -8.722 -3.239 1.00 90.56 102 ASN A C 1
ATOM 757 O O . ASN A 1 102 ? 4.324 -7.957 -4.080 1.00 90.56 102 ASN A O 1
ATOM 761 N N . TYR A 1 103 ? 2.682 -8.518 -2.674 1.00 91.88 103 TYR A N 1
ATOM 762 C CA . TYR A 1 103 ? 1.819 -7.394 -3.036 1.00 91.88 103 TYR A CA 1
ATOM 763 C C . TYR A 1 103 ? 2.493 -6.034 -2.796 1.00 91.88 103 TYR A C 1
ATOM 765 O O . TYR A 1 103 ? 2.437 -5.147 -3.648 1.00 91.88 103 TYR A O 1
ATOM 773 N N . VAL A 1 104 ? 3.169 -5.861 -1.656 1.00 90.56 104 VAL A N 1
ATOM 774 C CA . VAL A 1 104 ? 3.916 -4.630 -1.344 1.00 90.56 104 VAL A CA 1
ATOM 775 C C . VAL A 1 104 ? 5.117 -4.456 -2.274 1.00 90.56 104 VAL A C 1
ATOM 777 O O . VAL A 1 104 ? 5.400 -3.354 -2.736 1.00 90.56 104 VAL A O 1
ATOM 780 N N . ARG A 1 105 ? 5.836 -5.538 -2.572 1.00 91.25 105 ARG A N 1
ATOM 781 C CA . ARG A 1 105 ? 6.943 -5.522 -3.530 1.00 91.25 105 ARG A CA 1
ATOM 782 C C . ARG A 1 105 ? 6.457 -5.079 -4.911 1.00 91.25 105 ARG A C 1
ATOM 784 O O . ARG A 1 105 ? 7.068 -4.199 -5.513 1.00 91.25 105 ARG A O 1
ATOM 791 N N . ASP A 1 106 ? 5.367 -5.666 -5.387 1.00 92.75 106 ASP A N 1
ATOM 792 C CA . ASP A 1 106 ? 4.775 -5.373 -6.688 1.00 92.75 106 ASP A CA 1
ATOM 793 C C . ASP A 1 106 ? 4.241 -3.937 -6.747 1.00 92.75 106 ASP A C 1
ATOM 795 O O . ASP A 1 106 ? 4.422 -3.258 -7.757 1.00 92.75 106 ASP A O 1
ATOM 799 N N . SER A 1 107 ? 3.638 -3.433 -5.665 1.00 91.50 107 SER A N 1
ATOM 800 C CA . SER A 1 107 ? 3.147 -2.053 -5.614 1.00 91.50 107 SER A CA 1
ATOM 801 C C . SER A 1 107 ? 4.283 -1.029 -5.653 1.00 91.50 107 SER A C 1
ATOM 803 O O . SER A 1 107 ? 4.183 -0.045 -6.387 1.00 91.50 107 SER A O 1
ATOM 805 N N . ILE A 1 108 ? 5.391 -1.275 -4.945 1.00 90.94 108 ILE A N 1
ATOM 806 C CA . ILE A 1 108 ? 6.583 -0.413 -4.989 1.00 90.94 108 ILE A CA 1
ATOM 807 C C . ILE A 1 108 ? 7.190 -0.426 -6.392 1.00 90.94 108 ILE A C 1
ATOM 809 O O . ILE A 1 108 ? 7.436 0.640 -6.951 1.00 90.94 108 ILE A O 1
ATOM 813 N N . ALA A 1 109 ? 7.372 -1.607 -6.990 1.00 92.25 109 ALA A N 1
ATOM 814 C CA . ALA A 1 109 ? 7.900 -1.729 -8.346 1.00 92.25 109 ALA A CA 1
ATOM 815 C C . ALA A 1 109 ? 7.043 -0.966 -9.361 1.00 92.25 109 ALA A C 1
ATOM 817 O O . ALA A 1 109 ? 7.565 -0.158 -10.124 1.00 92.25 109 ALA A O 1
ATOM 818 N N . ARG A 1 110 ? 5.719 -1.152 -9.327 1.00 91.69 110 ARG A N 1
ATOM 819 C CA . ARG A 1 110 ? 4.784 -0.422 -10.196 1.00 91.69 110 ARG A CA 1
ATOM 820 C C . ARG A 1 110 ? 4.841 1.080 -9.975 1.00 91.69 110 ARG A C 1
ATOM 822 O O . ARG A 1 110 ? 4.776 1.815 -10.946 1.00 91.69 110 ARG A O 1
ATOM 829 N N . THR A 1 111 ? 4.973 1.532 -8.732 1.00 90.75 111 THR A N 1
ATOM 830 C CA . THR A 1 111 ? 5.068 2.966 -8.424 1.00 90.75 111 THR A CA 1
ATOM 831 C C . THR A 1 111 ? 6.325 3.572 -9.036 1.00 90.75 111 THR A C 1
ATOM 833 O O . THR A 1 111 ? 6.234 4.587 -9.717 1.00 90.75 111 THR A O 1
ATOM 836 N N . LEU A 1 112 ? 7.478 2.917 -8.864 1.00 90.56 112 LEU A N 1
ATOM 837 C CA . LEU A 1 112 ? 8.743 3.386 -9.431 1.00 90.56 112 LEU A CA 1
ATOM 838 C C . LEU A 1 112 ? 8.721 3.380 -10.966 1.00 90.56 112 LEU A C 1
ATOM 840 O O . LEU A 1 112 ? 9.196 4.320 -11.600 1.00 90.56 112 LEU A O 1
ATOM 844 N N . LEU A 1 113 ? 8.136 2.342 -11.570 1.00 90.56 113 LEU A N 1
ATOM 845 C CA . LEU A 1 113 ? 7.976 2.258 -13.021 1.00 90.56 113 LEU A CA 1
ATOM 846 C C . LEU A 1 113 ? 6.999 3.315 -13.553 1.00 90.56 113 LEU A C 1
ATOM 848 O O . LEU A 1 113 ? 7.286 3.940 -14.567 1.00 90.56 113 LEU A O 1
ATOM 852 N N . ALA A 1 114 ? 5.878 3.550 -12.869 1.00 89.19 114 ALA A N 1
ATOM 853 C CA . ALA A 1 114 ? 4.885 4.556 -13.246 1.00 89.19 114 ALA A CA 1
ATOM 854 C C . ALA A 1 114 ? 5.429 5.986 -13.127 1.00 89.19 114 ALA A C 1
ATOM 856 O O . ALA A 1 114 ? 5.100 6.844 -13.948 1.00 89.19 114 ALA A O 1
ATOM 857 N N . GLU A 1 115 ? 6.259 6.245 -12.116 1.00 87.38 115 GLU A N 1
ATOM 858 C CA . GLU A 1 115 ? 6.954 7.519 -11.936 1.00 87.38 115 GLU A CA 1
ATOM 859 C C . GLU A 1 115 ? 7.928 7.773 -13.091 1.00 87.38 115 GLU A C 1
ATOM 861 O O . GLU A 1 115 ? 7.802 8.783 -13.782 1.00 87.38 115 GLU A O 1
ATOM 866 N N . ALA A 1 116 ? 8.787 6.802 -13.407 1.00 87.12 116 ALA A N 1
ATOM 867 C CA . ALA A 1 116 ? 9.702 6.911 -14.540 1.00 87.12 116 ALA A CA 1
ATOM 868 C C . ALA A 1 116 ? 8.987 6.982 -15.901 1.00 87.12 116 ALA A C 1
ATOM 870 O O . ALA A 1 116 ? 9.407 7.730 -16.782 1.00 87.12 116 ALA A O 1
ATOM 871 N N . ALA A 1 117 ? 7.881 6.255 -16.080 1.00 85.44 117 ALA A N 1
ATOM 872 C CA . ALA A 1 117 ? 7.038 6.350 -17.272 1.00 85.44 117 ALA A CA 1
ATOM 873 C C . ALA A 1 117 ? 6.420 7.749 -17.427 1.00 85.44 117 ALA A C 1
ATOM 875 O O . ALA A 1 117 ? 6.294 8.259 -18.541 1.00 85.44 117 ALA A O 1
ATOM 876 N N . GLY A 1 118 ? 6.045 8.371 -16.304 1.00 75.69 118 GLY A N 1
ATOM 877 C CA . GLY A 1 118 ? 5.520 9.730 -16.252 1.00 75.69 118 GLY A CA 1
ATOM 878 C C . GLY A 1 118 ? 6.518 10.784 -16.729 1.00 75.69 118 GLY A C 1
ATOM 879 O O . GLY A 1 118 ? 6.087 11.740 -17.374 1.00 75.69 118 GLY A O 1
ATOM 880 N N . ASP A 1 119 ? 7.808 10.579 -16.459 1.00 67.25 119 ASP A N 1
ATOM 881 C CA . ASP A 1 119 ? 8.907 11.446 -16.902 1.00 67.25 119 ASP A CA 1
ATOM 882 C C . ASP A 1 119 ? 9.361 11.138 -18.340 1.00 67.25 119 ASP A C 1
ATOM 884 O O . ASP A 1 119 ? 9.769 12.037 -19.075 1.00 67.25 119 ASP A O 1
ATOM 888 N N . ALA A 1 120 ? 9.260 9.874 -18.767 1.00 61.19 120 ALA A N 1
ATOM 889 C CA . ALA A 1 120 ? 9.706 9.410 -20.083 1.00 61.19 120 ALA A CA 1
ATOM 890 C C . ALA A 1 120 ? 8.767 9.794 -21.247 1.00 61.19 120 ALA A C 1
ATOM 892 O O . ALA A 1 120 ? 9.169 9.689 -22.405 1.00 61.19 120 ALA A O 1
ATOM 893 N N . GLY A 1 121 ? 7.541 10.258 -20.970 1.00 56.28 121 GLY A N 1
ATOM 894 C CA . GLY A 1 121 ? 6.684 10.932 -21.956 1.00 56.28 121 GLY A CA 1
ATOM 895 C C . GLY A 1 121 ? 6.348 10.118 -23.215 1.00 56.28 121 GLY A C 1
ATOM 896 O O . GLY A 1 121 ? 6.375 10.665 -24.317 1.00 56.28 121 GLY A O 1
ATOM 897 N N . GLY A 1 122 ? 6.041 8.823 -23.076 1.00 57.66 122 GLY A N 1
ATOM 898 C CA . GLY A 1 122 ? 5.704 7.936 -24.197 1.00 57.66 122 GLY A CA 1
ATOM 899 C C . GLY A 1 122 ? 4.296 7.343 -24.107 1.00 57.66 122 GLY A C 1
ATOM 900 O O . GLY A 1 122 ? 3.843 6.970 -23.029 1.00 57.66 122 GLY A O 1
ATOM 901 N N . THR A 1 123 ? 3.612 7.216 -25.247 1.00 55.62 123 THR A N 1
ATOM 902 C CA . THR A 1 123 ? 2.386 6.411 -25.387 1.00 55.62 123 THR A CA 1
ATOM 903 C C . THR A 1 123 ? 2.786 4.943 -25.546 1.00 55.62 123 THR A C 1
ATOM 905 O O . THR A 1 123 ? 3.581 4.612 -26.427 1.00 55.62 123 THR A O 1
ATOM 908 N N . GLY A 1 124 ? 2.286 4.079 -24.661 1.00 58.41 124 GLY A N 1
ATOM 909 C CA . GLY A 1 124 ? 2.656 2.664 -24.596 1.00 58.41 124 GLY A CA 1
ATOM 910 C C . GLY A 1 124 ? 2.384 1.910 -25.901 1.00 58.41 124 GLY A C 1
ATOM 911 O O . GLY A 1 124 ? 1.256 1.890 -26.388 1.00 58.41 124 GLY A O 1
ATOM 912 N N . ASN A 1 125 ? 3.427 1.290 -26.459 1.00 60.56 125 ASN A N 1
ATOM 913 C CA . ASN A 1 125 ? 3.354 0.404 -27.628 1.00 60.56 125 ASN A CA 1
ATOM 914 C C . ASN A 1 125 ? 3.585 -1.077 -27.247 1.00 60.56 125 ASN A C 1
ATOM 916 O O . ASN A 1 125 ? 3.837 -1.898 -28.128 1.00 60.56 125 ASN A O 1
ATOM 920 N N . GLY A 1 126 ? 3.521 -1.438 -25.957 1.00 63.34 126 GLY A N 1
ATOM 921 C CA . GLY A 1 126 ? 3.686 -2.823 -25.493 1.00 63.34 126 GLY A CA 1
ATOM 922 C C . GLY A 1 126 ? 5.136 -3.295 -25.320 1.00 63.34 126 GLY A C 1
ATOM 923 O O . GLY A 1 126 ? 5.362 -4.485 -25.110 1.00 63.34 126 GLY A O 1
ATOM 924 N N . THR A 1 127 ? 6.127 -2.409 -25.469 1.00 64.12 127 THR A N 1
ATOM 925 C CA . THR A 1 127 ? 7.559 -2.765 -25.474 1.00 64.12 127 THR A CA 1
ATOM 926 C C . THR A 1 127 ? 8.425 -1.820 -24.641 1.00 64.12 127 THR A C 1
ATOM 928 O O . THR A 1 127 ? 9.612 -1.672 -24.930 1.00 64.12 127 THR A O 1
ATOM 931 N N . GLY A 1 128 ? 7.860 -1.126 -23.651 1.00 75.81 128 GLY A N 1
ATOM 932 C CA . GLY A 1 128 ? 8.650 -0.192 -22.852 1.00 75.81 128 GLY A CA 1
ATOM 933 C C . GLY A 1 128 ? 7.966 0.283 -21.583 1.00 75.81 128 GLY A C 1
ATOM 934 O O . GLY A 1 128 ? 6.796 0.005 -21.330 1.00 75.81 128 GLY A O 1
ATOM 935 N N . ILE A 1 129 ? 8.708 1.051 -20.791 1.00 82.25 129 ILE A N 1
ATOM 936 C CA . ILE A 1 129 ? 8.253 1.516 -19.478 1.00 82.25 129 ILE A CA 1
ATOM 937 C C . ILE A 1 129 ? 6.931 2.303 -19.491 1.00 82.25 129 ILE A C 1
ATOM 939 O O . ILE A 1 129 ? 6.188 2.274 -18.512 1.00 82.25 129 ILE A O 1
ATOM 943 N N . ALA A 1 130 ? 6.599 2.944 -20.615 1.00 82.88 130 ALA A N 1
ATOM 944 C CA . ALA A 1 130 ? 5.356 3.684 -20.829 1.00 82.88 130 ALA A CA 1
ATOM 945 C C . ALA A 1 130 ? 4.081 2.870 -20.532 1.00 82.88 130 ALA A C 1
ATOM 947 O O . ALA A 1 130 ? 3.070 3.441 -20.123 1.00 82.88 130 ALA A O 1
ATOM 948 N N . ASP A 1 131 ? 4.123 1.542 -20.682 1.00 85.19 131 ASP A N 1
ATOM 949 C CA . ASP A 1 131 ? 2.972 0.675 -20.412 1.00 85.19 131 ASP A CA 1
ATOM 950 C C . ASP A 1 131 ? 2.584 0.655 -18.921 1.00 85.19 131 ASP A C 1
ATOM 952 O O . ASP A 1 131 ? 1.426 0.396 -18.588 1.00 85.19 131 ASP A O 1
ATOM 956 N N . TYR A 1 132 ? 3.531 0.976 -18.031 1.00 87.19 132 TYR A N 1
ATOM 957 C CA . TYR A 1 132 ? 3.352 1.020 -16.577 1.00 87.19 132 TYR A CA 1
ATOM 958 C C . TYR A 1 132 ? 2.881 2.384 -16.051 1.00 87.19 132 TYR A C 1
ATOM 960 O O . TYR A 1 132 ? 2.819 2.572 -14.836 1.00 87.19 132 TYR A O 1
ATOM 968 N N . ALA A 1 133 ? 2.552 3.341 -16.924 1.00 87.06 133 ALA A N 1
ATOM 969 C CA . ALA A 1 133 ? 2.037 4.644 -16.513 1.00 87.06 133 ALA A CA 1
ATOM 970 C C . ALA A 1 133 ? 0.763 4.530 -15.647 1.00 87.06 133 ALA A C 1
ATOM 972 O O . ALA A 1 133 ? -0.005 3.569 -15.735 1.00 87.06 133 ALA A O 1
ATOM 973 N N . TYR A 1 134 ? 0.518 5.546 -14.812 1.00 86.44 134 TYR A N 1
ATOM 974 C CA . TYR A 1 134 ? -0.687 5.614 -13.981 1.00 86.44 134 TYR A CA 1
ATOM 975 C C . TYR A 1 134 ? -1.972 5.543 -14.822 1.00 86.44 134 TYR A C 1
ATOM 977 O O . TYR A 1 134 ? -2.055 6.113 -15.911 1.00 86.44 134 TYR A O 1
ATOM 985 N N . LEU A 1 135 ? -3.011 4.904 -14.274 1.00 83.50 135 LEU A N 1
ATOM 986 C CA . LEU A 1 135 ? -4.298 4.705 -14.951 1.00 83.50 135 LEU A CA 1
ATOM 987 C C . LEU A 1 135 ? -4.942 6.017 -15.408 1.00 83.50 135 LEU A C 1
ATOM 989 O O . LEU A 1 135 ? -5.558 6.047 -16.469 1.00 83.50 135 LEU A O 1
ATOM 993 N N . ALA A 1 136 ? -4.791 7.093 -14.630 1.00 75.00 136 ALA A N 1
ATOM 994 C CA . ALA A 1 136 ? -5.334 8.398 -14.992 1.00 75.00 136 ALA A CA 1
ATOM 995 C C . ALA A 1 136 ? -4.697 8.950 -16.278 1.00 75.00 136 ALA A C 1
ATOM 997 O O . ALA A 1 136 ? -5.410 9.463 -17.131 1.00 75.00 136 ALA A O 1
ATOM 998 N N . LYS A 1 137 ? -3.384 8.752 -16.467 1.00 74.06 137 LYS A N 1
ATOM 999 C CA . LYS A 1 137 ? -2.653 9.187 -17.670 1.00 74.06 137 LYS A CA 1
ATOM 1000 C C . LYS A 1 137 ? -2.931 8.321 -18.900 1.00 74.06 137 LYS A C 1
ATOM 1002 O O . LYS A 1 137 ? -2.773 8.788 -20.021 1.00 74.06 137 LYS A O 1
ATOM 1007 N N . LYS A 1 138 ? -3.319 7.060 -18.700 1.00 72.94 138 LYS A N 1
ATOM 1008 C CA . LYS A 1 138 ? -3.637 6.101 -19.773 1.00 72.94 138 LYS A CA 1
ATOM 1009 C C . LYS A 1 138 ? -5.070 6.243 -20.299 1.00 72.94 138 LYS A C 1
ATOM 1011 O O . LYS A 1 138 ? -5.425 5.624 -21.297 1.00 72.94 138 LYS A O 1
ATOM 1016 N N . ALA A 1 139 ? -5.923 7.000 -19.613 1.00 70.81 139 ALA A N 1
ATOM 1017 C CA . ALA A 1 139 ? -7.319 7.138 -19.993 1.00 70.81 139 ALA A CA 1
ATOM 1018 C C . ALA A 1 139 ? -7.474 8.058 -21.219 1.00 70.81 139 ALA A C 1
ATOM 1020 O O . ALA A 1 139 ? -7.492 9.276 -21.083 1.00 70.81 139 ALA A O 1
ATOM 1021 N N . ASP A 1 140 ? -7.683 7.468 -22.402 1.00 65.19 140 ASP A N 1
ATOM 1022 C CA . ASP A 1 140 ? -7.924 8.206 -23.659 1.00 65.19 140 ASP A CA 1
ATOM 1023 C C . ASP A 1 140 ? -9.190 9.094 -23.626 1.00 65.19 140 ASP A C 1
ATOM 1025 O O . ASP A 1 140 ? -9.327 10.017 -24.423 1.00 65.19 140 ASP A O 1
ATOM 1029 N N . ASN A 1 141 ? -10.122 8.824 -22.702 1.00 67.12 141 ASN A N 1
ATOM 1030 C CA . ASN A 1 141 ? -11.372 9.569 -22.510 1.00 67.12 141 ASN A CA 1
ATOM 1031 C C . ASN A 1 141 ? -11.525 10.013 -21.048 1.00 67.12 141 ASN A C 1
ATOM 1033 O O . ASN A 1 141 ? -12.489 9.628 -20.374 1.00 67.12 141 ASN A O 1
ATOM 1037 N N . ALA A 1 142 ? -10.561 10.777 -20.533 1.00 70.44 142 ALA A N 1
ATOM 1038 C CA . ALA A 1 142 ? -10.687 11.382 -19.214 1.00 70.44 142 ALA A CA 1
ATOM 1039 C C . ALA A 1 142 ? -11.982 12.207 -19.140 1.00 70.44 142 ALA A C 1
ATOM 1041 O O . ALA A 1 142 ? -12.298 13.024 -20.005 1.00 70.44 142 ALA A O 1
ATOM 1042 N N . THR A 1 143 ? -12.791 11.960 -18.111 1.00 80.56 143 THR A N 1
ATOM 1043 C CA . THR A 1 143 ? -13.962 12.811 -17.870 1.00 80.56 143 THR A CA 1
ATOM 1044 C C . THR A 1 143 ? -13.482 14.220 -17.499 1.00 80.56 143 THR A C 1
ATOM 1046 O O . THR A 1 143 ? -12.469 14.336 -16.807 1.00 80.56 143 THR A O 1
ATOM 1049 N N . PRO A 1 144 ? -14.224 15.297 -17.826 1.00 82.75 144 PRO A N 1
ATOM 1050 C CA . PRO A 1 144 ? -13.846 16.654 -17.407 1.00 82.75 144 PRO A CA 1
ATOM 1051 C C . PRO A 1 144 ? -13.637 16.795 -15.889 1.00 82.75 144 PRO A C 1
ATOM 1053 O O . PRO A 1 144 ? -12.913 17.667 -15.420 1.00 82.75 144 PRO A O 1
ATOM 1056 N N . TYR A 1 145 ? -14.268 15.919 -15.100 1.00 80.12 145 TYR A N 1
ATOM 1057 C CA . TYR A 1 145 ? -14.064 15.837 -13.658 1.00 80.12 145 TYR A CA 1
ATOM 1058 C C . TYR A 1 145 ? -12.689 15.267 -13.273 1.00 80.12 145 TYR A C 1
ATOM 1060 O O . TYR A 1 145 ? -12.078 15.758 -12.330 1.00 80.12 145 TYR A O 1
ATOM 1068 N N . GLN A 1 146 ? -12.185 14.268 -13.998 1.00 75.50 146 GLN A N 1
ATOM 1069 C CA . GLN A 1 146 ? -10.853 13.699 -13.768 1.00 75.50 146 GLN A CA 1
ATOM 1070 C C . GLN A 1 146 ? -9.745 14.684 -14.146 1.00 75.50 146 GLN A C 1
ATOM 1072 O O . GLN A 1 146 ? -8.825 14.869 -13.357 1.00 75.50 146 GLN A O 1
ATOM 1077 N N . GLU A 1 147 ? -9.876 15.379 -15.279 1.00 78.25 147 GLU A N 1
ATOM 1078 C CA . GLU A 1 147 ? -8.941 16.449 -15.664 1.00 78.25 147 GLU A CA 1
ATOM 1079 C C . GLU A 1 147 ? -8.934 17.585 -14.629 1.00 78.25 147 GLU A C 1
ATOM 1081 O O . GLU A 1 147 ? -7.882 18.109 -14.261 1.00 78.25 147 GLU A O 1
ATOM 1086 N N . TYR A 1 148 ? -10.109 17.944 -14.096 1.00 80.75 148 TYR A N 1
ATOM 1087 C CA . TYR A 1 148 ? -10.205 18.911 -13.005 1.00 80.75 148 TYR A CA 1
ATOM 1088 C C . TYR A 1 148 ? -9.477 18.423 -11.746 1.00 80.75 148 TYR A C 1
ATOM 1090 O O . TYR A 1 148 ? -8.695 19.186 -11.178 1.00 80.75 148 TYR A O 1
ATOM 1098 N N . LEU A 1 149 ? -9.690 17.172 -11.324 1.00 76.00 149 LEU A N 1
ATOM 1099 C CA . LEU A 1 149 ? -9.009 16.593 -10.161 1.00 76.00 149 LEU A CA 1
ATOM 1100 C C . LEU A 1 149 ? -7.486 16.572 -10.335 1.00 76.00 149 LEU A C 1
ATOM 1102 O O . LEU A 1 149 ? -6.771 16.920 -9.401 1.00 76.00 149 LEU A O 1
ATOM 1106 N N . GLU A 1 150 ? -6.996 16.235 -11.527 1.00 72.19 150 GLU A N 1
ATOM 1107 C CA . GLU A 1 150 ? -5.568 16.290 -11.847 1.00 72.19 150 GLU A CA 1
ATOM 1108 C C . GLU A 1 150 ? -5.031 17.732 -11.782 1.00 72.19 150 GLU A C 1
ATOM 1110 O O . GLU A 1 150 ? -3.976 17.973 -11.196 1.00 72.19 150 GLU A O 1
ATOM 1115 N N . SER A 1 151 ? -5.790 18.718 -12.282 1.00 76.56 151 SER A N 1
ATOM 1116 C CA . SER A 1 151 ? -5.391 20.137 -12.261 1.00 76.56 151 SER A CA 1
ATOM 1117 C C . SER A 1 151 ? -5.301 20.740 -10.856 1.00 76.56 151 SER A C 1
ATOM 1119 O O . SER A 1 151 ? -4.507 21.648 -10.613 1.00 76.56 151 SER A O 1
ATOM 1121 N N . GLN A 1 152 ? -6.128 20.259 -9.924 1.00 74.44 152 GLN A N 1
ATOM 1122 C CA . GLN A 1 152 ? -6.096 20.693 -8.527 1.00 74.44 152 GLN A CA 1
ATOM 1123 C C . GLN A 1 152 ? -4.939 20.056 -7.747 1.00 74.44 152 GLN A C 1
ATOM 1125 O O . GLN A 1 152 ? -4.634 20.509 -6.643 1.00 74.44 152 GLN A O 1
ATOM 1130 N N . GLY A 1 153 ? -4.281 19.050 -8.331 1.00 64.94 153 GLY A N 1
ATOM 1131 C CA . GLY A 1 153 ? -3.307 18.212 -7.654 1.00 64.94 153 GLY A CA 1
ATOM 1132 C C . GLY A 1 153 ? -3.963 17.259 -6.653 1.00 64.94 153 GLY A C 1
ATOM 1133 O O . GLY A 1 153 ? -5.037 17.510 -6.102 1.00 64.94 153 GLY A O 1
ATOM 1134 N N . GLY A 1 154 ? -3.297 16.134 -6.404 1.00 63.78 154 GLY A N 1
ATOM 1135 C CA . GLY A 1 154 ? -3.705 15.208 -5.359 1.00 63.78 154 GLY A CA 1
ATOM 1136 C C . GLY A 1 154 ? -3.459 15.754 -3.959 1.00 63.78 154 GLY A C 1
ATOM 1137 O O . GLY A 1 154 ? -2.560 16.559 -3.712 1.00 63.78 154 GLY A O 1
ATOM 1138 N N . ARG A 1 155 ? -4.230 15.234 -3.006 1.00 64.06 155 ARG A N 1
ATOM 1139 C CA . ARG A 1 155 ? -3.934 15.387 -1.584 1.00 64.06 155 ARG A CA 1
ATOM 1140 C C . ARG A 1 155 ? -2.676 14.582 -1.258 1.00 64.06 155 ARG A C 1
ATOM 1142 O O . ARG A 1 155 ? -2.532 13.447 -1.708 1.00 64.06 155 ARG A O 1
ATOM 1149 N N . ASP A 1 156 ? -1.786 15.126 -0.431 1.00 59.16 156 ASP A N 1
ATOM 1150 C CA . ASP A 1 156 ? -0.573 14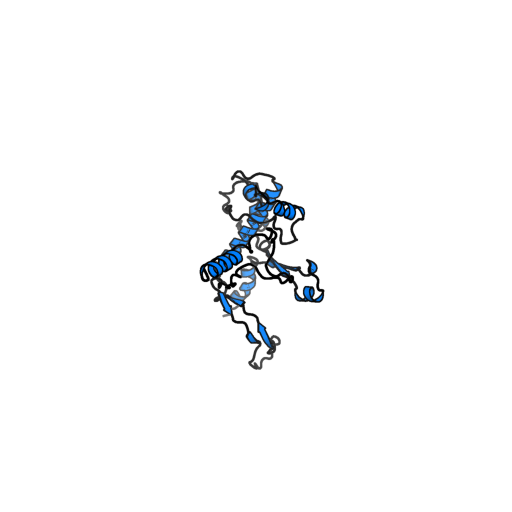.422 -0.007 1.00 59.16 156 ASP A CA 1
ATOM 1151 C C . ASP A 1 156 ? -0.933 13.069 0.651 1.00 59.16 156 ASP A C 1
ATOM 1153 O O . ASP A 1 156 ? -1.542 13.028 1.724 1.00 59.16 156 ASP A O 1
ATOM 1157 N N . GLY A 1 157 ? -0.563 11.959 0.002 1.00 59.53 157 GLY A N 1
ATOM 1158 C CA . GLY A 1 157 ? -0.859 10.579 0.417 1.00 59.53 157 GLY A CA 1
ATOM 1159 C C . GLY A 1 157 ? -2.105 9.938 -0.214 1.00 59.53 157 GLY A C 1
ATOM 1160 O O . GLY A 1 157 ? -2.293 8.732 -0.072 1.00 59.53 157 GLY A O 1
ATOM 1161 N N . TYR A 1 158 ? -2.944 10.699 -0.921 1.00 61.62 158 TYR A N 1
ATOM 1162 C CA . TYR A 1 158 ? -4.039 10.162 -1.734 1.00 61.62 158 TYR A CA 1
ATOM 1163 C C . TYR A 1 158 ? -4.248 11.037 -2.969 1.00 61.62 158 TYR A C 1
ATOM 1165 O O . TYR A 1 158 ? -4.933 12.061 -2.932 1.00 61.62 158 TYR A O 1
ATOM 1173 N N . ASP A 1 159 ? -3.638 10.611 -4.066 1.00 68.19 159 ASP A N 1
ATOM 1174 C CA . ASP A 1 159 ? -3.741 11.267 -5.358 1.00 68.19 159 ASP A CA 1
ATOM 1175 C C . ASP A 1 159 ? -4.456 10.323 -6.328 1.00 68.19 159 ASP A C 1
ATOM 1177 O O . ASP A 1 159 ? -3.909 9.287 -6.713 1.00 68.19 159 ASP A O 1
ATOM 1181 N N . ASP A 1 160 ? -5.695 10.660 -6.696 1.00 69.44 160 ASP A N 1
ATOM 1182 C CA . ASP A 1 160 ? -6.498 9.856 -7.627 1.00 69.44 160 ASP A CA 1
ATOM 1183 C C . ASP A 1 160 ? -5.847 9.801 -9.025 1.00 69.44 160 ASP A C 1
ATOM 1185 O O . ASP A 1 160 ? -6.051 8.839 -9.769 1.00 69.44 160 ASP A O 1
ATOM 1189 N N . SER A 1 161 ? -4.978 10.770 -9.352 1.00 73.81 161 SER A N 1
ATOM 1190 C CA . SER A 1 161 ? -4.181 10.751 -10.583 1.00 73.81 161 SER A CA 1
ATOM 1191 C C . SER A 1 161 ? -3.062 9.697 -10.555 1.00 73.81 161 SER A C 1
ATOM 1193 O O . SER A 1 161 ? -2.665 9.182 -11.600 1.00 73.81 161 SER A O 1
ATOM 1195 N N . LYS A 1 162 ? -2.594 9.285 -9.366 1.00 79.38 162 LYS A N 1
ATOM 1196 C CA . LYS A 1 162 ? -1.486 8.326 -9.180 1.00 79.38 162 LYS A CA 1
ATOM 1197 C C . LYS A 1 162 ? -1.955 6.896 -8.923 1.00 79.38 162 LYS A C 1
ATOM 1199 O O . LYS A 1 162 ? -1.329 6.123 -8.196 1.00 79.38 162 LYS A O 1
ATOM 1204 N N . ARG A 1 163 ? -3.076 6.507 -9.524 1.00 83.94 163 ARG A N 1
ATOM 1205 C CA . ARG A 1 163 ? -3.585 5.136 -9.416 1.00 83.94 163 ARG A CA 1
ATOM 1206 C C . ARG A 1 163 ? -2.771 4.177 -10.278 1.00 83.94 163 ARG A C 1
ATOM 1208 O O . ARG A 1 163 ? -2.676 4.354 -11.490 1.00 83.94 163 ARG A O 1
ATOM 1215 N N . LEU A 1 164 ? -2.205 3.151 -9.645 1.00 88.12 164 LEU A N 1
ATOM 1216 C CA . LEU A 1 164 ? -1.390 2.132 -10.310 1.00 88.12 164 LEU A CA 1
ATOM 1217 C C . LEU A 1 164 ? -2.236 1.241 -11.227 1.00 88.12 164 LEU A C 1
ATOM 1219 O O . LEU A 1 164 ? -3.324 0.803 -10.845 1.00 88.12 164 LEU A O 1
ATOM 1223 N N . ASP A 1 165 ? -1.701 0.929 -12.407 1.00 88.19 165 ASP A N 1
ATOM 1224 C CA . ASP A 1 165 ? -2.251 -0.093 -13.296 1.00 88.19 165 ASP A CA 1
ATOM 1225 C C . ASP A 1 165 ? -1.762 -1.479 -12.845 1.00 88.19 165 ASP A C 1
ATOM 1227 O O . ASP A 1 165 ? -0.565 -1.771 -12.861 1.00 88.19 165 ASP A O 1
ATOM 1231 N N . TRP A 1 166 ? -2.693 -2.334 -12.417 1.00 90.31 166 TRP A N 1
ATOM 1232 C CA . TRP A 1 166 ? -2.423 -3.719 -12.007 1.00 90.31 166 TRP A CA 1
ATOM 1233 C C . TRP A 1 166 ? -2.592 -4.730 -13.148 1.00 90.31 166 TRP A C 1
ATOM 1235 O O . TRP A 1 166 ? -2.273 -5.902 -12.967 1.00 90.31 166 TRP A O 1
ATOM 1245 N N . SER A 1 167 ? -3.084 -4.300 -14.314 1.00 89.69 167 SER A N 1
ATOM 1246 C CA . SER A 1 167 ? -3.348 -5.190 -15.451 1.00 89.69 167 SER A CA 1
ATOM 1247 C C . SER A 1 167 ? -2.074 -5.628 -16.177 1.00 89.69 167 SER A C 1
ATOM 1249 O O . SER A 1 167 ? -2.016 -6.736 -16.707 1.00 89.69 167 SER A O 1
ATOM 1251 N N . VAL A 1 168 ? -1.037 -4.784 -16.171 1.00 88.88 168 VAL A N 1
ATOM 1252 C CA . VAL A 1 168 ? 0.243 -5.069 -16.833 1.00 88.88 168 VAL A CA 1
ATOM 1253 C C . VAL A 1 168 ? 1.089 -5.993 -15.949 1.00 88.88 168 VAL A C 1
ATOM 1255 O O . VAL A 1 168 ? 1.313 -5.661 -14.782 1.00 88.88 168 VAL A O 1
ATOM 1258 N N . PRO A 1 169 ? 1.575 -7.147 -16.434 1.00 90.50 169 PRO A N 1
ATOM 1259 C CA . PRO A 1 169 ? 2.415 -8.037 -15.637 1.00 90.50 169 PRO A CA 1
ATOM 1260 C C . PRO A 1 169 ? 3.802 -7.430 -15.364 1.00 90.50 169 PRO A C 1
ATOM 1262 O O . PRO A 1 169 ? 4.348 -6.675 -16.170 1.00 90.50 169 PRO A O 1
ATOM 1265 N N . LEU A 1 170 ? 4.381 -7.766 -14.208 1.00 91.25 170 LEU A N 1
ATOM 1266 C CA . LEU A 1 170 ? 5.768 -7.432 -13.875 1.00 91.25 170 LEU A CA 1
ATOM 1267 C C . LEU A 1 170 ? 6.691 -8.592 -14.256 1.00 91.25 170 LEU A C 1
ATOM 1269 O O . LEU A 1 170 ? 6.388 -9.755 -13.983 1.00 91.25 170 LEU A O 1
ATOM 1273 N N . HIS A 1 171 ? 7.843 -8.262 -14.830 1.00 91.38 171 HIS A N 1
ATOM 1274 C CA . HIS A 1 171 ? 8.902 -9.203 -15.157 1.00 91.38 171 HIS A CA 1
ATOM 1275 C C . HIS A 1 171 ? 9.964 -9.153 -14.058 1.00 91.38 171 HIS A C 1
ATOM 1277 O O . HIS A 1 171 ? 10.653 -8.154 -13.890 1.00 91.38 171 HIS A O 1
ATOM 1283 N N . TRP A 1 172 ? 10.099 -10.234 -13.286 1.00 90.31 172 TRP A N 1
ATOM 1284 C CA . TRP A 1 172 ? 11.067 -10.311 -12.180 1.00 90.31 172 TRP A CA 1
ATOM 1285 C C . TRP A 1 172 ? 12.400 -10.959 -12.577 1.00 90.31 172 TRP A C 1
ATOM 1287 O O . TRP A 1 172 ? 13.433 -10.694 -11.951 1.00 90.31 172 TRP A O 1
ATOM 1297 N N . ASN A 1 173 ? 12.391 -11.792 -13.620 1.00 91.38 173 ASN A N 1
ATOM 1298 C CA . ASN A 1 173 ? 13.585 -12.442 -14.148 1.00 91.38 173 ASN A CA 1
ATOM 1299 C C . ASN A 1 173 ? 14.386 -11.455 -14.995 1.00 91.38 173 ASN A C 1
ATOM 1301 O O . ASN A 1 173 ? 13.838 -10.841 -15.905 1.00 91.38 173 ASN A O 1
ATOM 1305 N N . THR A 1 174 ? 15.699 -11.367 -14.765 1.00 89.19 174 THR A N 1
ATOM 1306 C CA . THR A 1 174 ? 16.589 -10.464 -15.522 1.00 89.19 174 THR A CA 1
ATOM 1307 C C . THR A 1 174 ? 16.597 -10.719 -17.026 1.00 89.19 174 THR A C 1
ATOM 1309 O O . THR A 1 174 ? 16.922 -9.816 -17.787 1.00 89.19 174 THR A O 1
ATOM 1312 N N . SER A 1 175 ? 16.286 -11.943 -17.459 1.00 90.88 175 SER A N 1
ATOM 1313 C CA . SER A 1 175 ? 16.251 -12.324 -18.875 1.00 90.88 175 SER A CA 1
ATOM 1314 C C . SER A 1 175 ? 15.014 -11.810 -19.612 1.00 9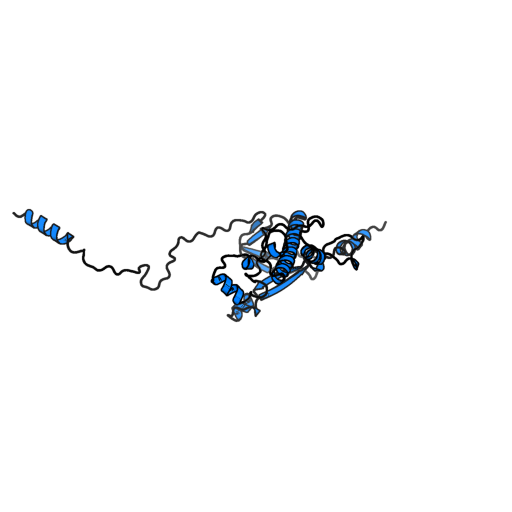0.88 175 SER A C 1
ATOM 1316 O O . SER A 1 175 ? 15.058 -11.693 -20.831 1.00 90.88 175 SER A O 1
ATOM 1318 N N . ASP A 1 176 ? 13.950 -11.475 -18.878 1.00 90.62 176 ASP A N 1
ATOM 1319 C CA . ASP A 1 176 ? 12.647 -11.093 -19.434 1.00 90.62 176 ASP A CA 1
ATOM 1320 C C . ASP A 1 176 ? 12.423 -9.570 -19.387 1.00 90.62 176 ASP A C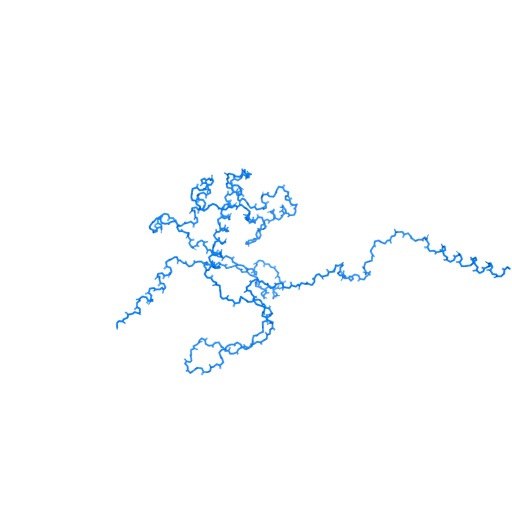 1
ATOM 1322 O O . ASP A 1 176 ? 11.305 -9.097 -19.577 1.00 90.62 176 ASP A O 1
ATOM 1326 N N . TYR A 1 177 ? 13.458 -8.784 -19.072 1.00 89.75 177 TYR A N 1
ATOM 1327 C CA . TYR A 1 177 ? 13.326 -7.334 -18.948 1.00 89.75 177 TYR A CA 1
ATOM 1328 C C . TYR A 1 177 ? 13.150 -6.684 -20.330 1.00 89.75 177 TYR A C 1
ATOM 1330 O O . TYR A 1 177 ? 13.984 -6.910 -21.210 1.00 89.75 177 TYR A O 1
ATOM 1338 N N . PRO A 1 178 ? 12.098 -5.867 -20.528 1.00 87.12 178 PRO A N 1
ATOM 1339 C CA . PRO A 1 178 ? 11.769 -5.310 -21.838 1.00 87.12 178 PRO A CA 1
ATOM 1340 C C . PRO A 1 178 ? 12.760 -4.233 -22.295 1.00 87.12 178 PRO A C 1
ATOM 1342 O O . PRO A 1 178 ? 13.050 -4.134 -23.485 1.00 87.12 178 PRO A O 1
ATOM 1345 N N . ASP A 1 179 ? 13.293 -3.434 -21.368 1.00 87.31 179 ASP A N 1
ATOM 1346 C CA . ASP A 1 179 ? 14.218 -2.346 -21.671 1.00 87.31 179 ASP A CA 1
ATOM 1347 C C . ASP A 1 179 ? 15.256 -2.119 -20.545 1.00 87.31 179 ASP A C 1
ATOM 1349 O O . ASP A 1 179 ? 15.208 -2.712 -19.461 1.00 87.31 179 ASP A O 1
ATOM 1353 N N . VAL A 1 180 ? 16.251 -1.269 -20.828 1.00 88.69 180 VAL A N 1
ATOM 1354 C CA . VAL A 1 180 ? 17.338 -0.939 -19.885 1.00 88.69 180 VAL A CA 1
ATOM 1355 C C . VAL A 1 180 ? 16.839 -0.063 -18.729 1.00 88.69 180 VAL A C 1
ATOM 1357 O O . VAL A 1 180 ? 17.335 -0.197 -17.613 1.00 88.69 180 VAL A O 1
ATOM 1360 N N . GLN A 1 181 ? 15.849 0.802 -18.969 1.00 88.25 181 GLN A N 1
ATOM 1361 C CA . GLN A 1 181 ? 15.302 1.703 -17.945 1.00 88.25 181 GLN A CA 1
ATOM 1362 C C . GLN A 1 181 ? 14.551 0.914 -16.866 1.00 88.25 181 GLN A C 1
ATOM 1364 O O . GLN A 1 181 ? 14.782 1.097 -15.674 1.00 88.25 181 GLN A O 1
ATOM 1369 N N . TYR A 1 182 ? 13.722 -0.037 -17.283 1.00 89.75 182 TYR A N 1
ATOM 1370 C CA . TYR A 1 182 ? 13.053 -1.019 -16.443 1.00 89.75 182 TYR A CA 1
ATOM 1371 C C . TYR A 1 182 ? 14.055 -1.779 -15.580 1.00 89.75 182 TYR A C 1
ATOM 1373 O O . TYR A 1 182 ? 13.853 -1.924 -14.373 1.00 89.75 182 TYR A O 1
ATOM 1381 N N . ALA A 1 183 ? 15.166 -2.218 -16.182 1.00 91.06 183 ALA A N 1
ATOM 1382 C CA . ALA A 1 183 ? 16.233 -2.900 -15.463 1.00 91.06 183 ALA A CA 1
ATOM 1383 C C . ALA A 1 183 ? 16.850 -2.013 -14.373 1.00 91.06 183 ALA A C 1
ATOM 1385 O O . ALA A 1 183 ? 17.014 -2.471 -13.246 1.00 91.06 183 ALA A O 1
ATOM 1386 N N . GLU A 1 184 ? 17.164 -0.754 -14.682 1.00 90.25 184 GLU A N 1
ATOM 1387 C CA . GLU A 1 184 ? 17.737 0.206 -13.732 1.00 90.25 184 GLU A CA 1
ATOM 1388 C C . GLU A 1 184 ? 16.792 0.487 -12.556 1.00 90.25 184 GLU A C 1
ATOM 1390 O O . GLU A 1 184 ? 17.198 0.440 -11.391 1.00 90.25 184 GLU A O 1
ATOM 1395 N N . ILE A 1 185 ? 15.513 0.707 -12.851 1.00 91.50 185 ILE A N 1
ATOM 1396 C CA . ILE A 1 185 ? 14.499 1.049 -11.853 1.00 91.50 185 ILE A CA 1
ATOM 1397 C C . ILE A 1 185 ? 14.211 -0.130 -10.935 1.00 91.50 185 ILE A C 1
ATOM 1399 O O . ILE A 1 185 ? 14.206 0.035 -9.713 1.00 91.50 185 ILE A O 1
ATOM 1403 N N . LEU A 1 186 ? 14.020 -1.329 -11.487 1.00 91.06 186 LEU A N 1
ATOM 1404 C CA . LEU A 1 186 ? 13.854 -2.515 -10.656 1.00 91.06 186 LEU A CA 1
ATOM 1405 C C . LEU A 1 186 ? 15.116 -2.815 -9.853 1.00 91.06 186 LEU A C 1
ATOM 1407 O O . LEU A 1 186 ? 15.007 -3.133 -8.671 1.00 91.06 186 LEU A O 1
ATOM 1411 N N . GLU A 1 187 ? 16.306 -2.689 -10.449 1.00 90.56 187 GLU A N 1
ATOM 1412 C CA . GLU A 1 187 ? 17.571 -2.922 -9.745 1.00 90.56 187 GLU A CA 1
ATOM 1413 C C . GLU A 1 187 ? 17.746 -1.948 -8.573 1.00 90.56 187 GLU A C 1
ATOM 1415 O O . GLU A 1 187 ? 18.282 -2.336 -7.533 1.00 90.56 187 GLU A O 1
ATOM 1420 N N . SER A 1 188 ? 17.204 -0.729 -8.681 1.00 91.88 188 SER A N 1
ATOM 1421 C CA . SER A 1 188 ? 17.188 0.239 -7.585 1.00 91.88 188 SER A CA 1
ATOM 1422 C C . SER A 1 188 ? 16.476 -0.288 -6.334 1.00 91.88 188 SER A C 1
ATOM 1424 O O . SER A 1 188 ? 16.820 0.131 -5.235 1.00 91.88 188 SER A O 1
ATOM 1426 N N . MET A 1 189 ? 15.528 -1.228 -6.435 1.00 91.88 189 MET A N 1
ATOM 1427 C CA . MET A 1 189 ? 14.851 -1.818 -5.270 1.00 91.88 189 MET A CA 1
ATOM 1428 C C . MET A 1 189 ? 15.714 -2.826 -4.504 1.00 91.88 189 MET A C 1
ATOM 1430 O O . MET A 1 189 ? 15.417 -3.154 -3.351 1.00 91.88 189 MET A O 1
ATOM 1434 N N . TYR A 1 190 ? 16.764 -3.343 -5.134 1.00 91.19 190 TYR A N 1
ATOM 1435 C CA . TYR A 1 190 ? 17.658 -4.329 -4.543 1.00 91.19 190 TYR A CA 1
ATOM 1436 C C . TYR A 1 190 ? 18.829 -3.650 -3.830 1.00 91.19 190 TYR A C 1
ATOM 1438 O O . TYR A 1 190 ? 19.152 -2.487 -4.074 1.00 91.19 190 TYR A O 1
ATOM 1446 N N . LEU A 1 191 ? 19.487 -4.390 -2.937 1.00 90.38 191 LEU A N 1
ATOM 1447 C CA . LEU A 1 191 ? 20.697 -3.905 -2.272 1.00 90.38 191 LEU A CA 1
ATOM 1448 C C . LEU A 1 191 ? 21.770 -3.542 -3.307 1.00 90.38 191 LEU A C 1
ATOM 1450 O O . LEU A 1 191 ? 21.921 -4.274 -4.289 1.00 90.38 191 LEU A O 1
ATOM 1454 N N . PRO A 1 192 ? 22.549 -2.467 -3.115 1.00 90.50 192 PRO A N 1
ATOM 1455 C CA . PRO A 1 192 ? 23.645 -2.137 -4.018 1.00 90.50 192 PRO A CA 1
ATOM 1456 C C . PRO A 1 192 ? 24.721 -3.228 -3.978 1.00 90.50 192 PRO A C 1
ATOM 1458 O O . PRO A 1 192 ? 24.923 -3.878 -2.953 1.00 90.50 192 PRO A O 1
ATOM 1461 N N . LYS A 1 193 ? 25.465 -3.409 -5.079 1.00 86.50 193 LYS A N 1
ATOM 1462 C CA . LYS A 1 193 ? 26.491 -4.468 -5.206 1.00 86.50 193 LYS A CA 1
ATOM 1463 C C . LYS A 1 193 ? 27.514 -4.482 -4.060 1.00 86.50 193 LYS A C 1
ATOM 1465 O O . LYS A 1 193 ? 27.988 -5.550 -3.701 1.00 86.50 193 LYS A O 1
ATOM 1470 N N . ALA A 1 194 ? 27.820 -3.321 -3.480 1.00 87.88 194 ALA A N 1
ATOM 1471 C CA . ALA A 1 194 ? 28.751 -3.185 -2.360 1.00 87.88 194 ALA A CA 1
ATOM 1472 C C . ALA A 1 194 ? 28.228 -3.765 -1.030 1.00 87.88 194 ALA A C 1
ATOM 1474 O O . ALA A 1 194 ? 29.028 -4.157 -0.189 1.00 87.88 194 ALA A O 1
ATOM 1475 N N . GLU A 1 195 ? 26.906 -3.827 -0.837 1.00 85.81 195 GLU A N 1
ATOM 1476 C CA . GLU A 1 195 ? 26.268 -4.348 0.383 1.00 85.81 195 GLU A CA 1
ATOM 1477 C C . GLU A 1 195 ? 25.831 -5.819 0.235 1.00 85.81 195 GLU A C 1
ATOM 1479 O O . GLU A 1 195 ? 25.408 -6.445 1.206 1.00 85.81 195 GLU A O 1
ATOM 1484 N N . ARG A 1 196 ? 25.924 -6.397 -0.972 1.00 86.19 196 ARG A N 1
ATOM 1485 C CA . ARG A 1 196 ? 25.517 -7.785 -1.235 1.00 86.19 196 ARG A CA 1
ATOM 1486 C C . ARG A 1 196 ? 26.537 -8.772 -0.678 1.00 86.19 196 ARG A C 1
ATOM 1488 O O . ARG A 1 196 ? 27.682 -8.820 -1.120 1.00 86.19 196 ARG A O 1
ATOM 1495 N N . ILE A 1 197 ? 26.083 -9.643 0.217 1.00 81.38 197 ILE A N 1
ATOM 1496 C CA . ILE A 1 197 ? 26.836 -10.825 0.645 1.00 81.38 197 ILE A CA 1
ATOM 1497 C C . ILE A 1 197 ? 26.649 -11.910 -0.430 1.00 81.38 197 ILE A C 1
ATOM 1499 O O . ILE A 1 197 ? 25.548 -12.087 -0.946 1.00 81.38 197 ILE A O 1
ATOM 1503 N N . ASN A 1 198 ? 27.727 -12.595 -0.826 1.00 82.06 198 ASN A N 1
ATOM 1504 C CA . ASN A 1 198 ? 27.729 -13.646 -1.863 1.00 82.06 198 ASN A CA 1
ATOM 1505 C C . ASN A 1 198 ? 27.219 -13.216 -3.253 1.00 82.06 198 ASN A C 1
ATOM 1507 O O . ASN A 1 198 ? 26.887 -14.064 -4.078 1.00 82.06 198 ASN A O 1
ATOM 1511 N N . ASN A 1 199 ? 27.176 -11.907 -3.532 1.00 83.12 199 ASN A N 1
ATOM 1512 C CA . ASN A 1 199 ? 26.630 -11.345 -4.772 1.00 83.12 199 ASN A CA 1
ATOM 1513 C C . ASN A 1 199 ? 25.158 -11.746 -5.038 1.00 83.12 199 ASN A C 1
ATOM 1515 O O . ASN A 1 199 ? 24.699 -11.731 -6.181 1.00 83.12 199 ASN A O 1
ATOM 1519 N N . GLU A 1 200 ? 24.407 -12.089 -3.987 1.00 84.94 200 GLU A N 1
ATOM 1520 C CA . GLU A 1 200 ? 22.995 -12.451 -4.092 1.00 84.94 200 GLU A CA 1
ATOM 1521 C C . GLU A 1 200 ? 22.115 -11.209 -4.279 1.00 84.94 200 GLU A C 1
ATOM 1523 O O . GLU A 1 200 ? 22.269 -10.188 -3.601 1.00 84.94 200 GLU A O 1
ATOM 1528 N N . ARG A 1 201 ? 21.157 -11.293 -5.210 1.00 86.50 201 ARG A N 1
ATOM 1529 C CA . ARG A 1 201 ? 20.206 -10.212 -5.491 1.00 86.50 201 ARG A CA 1
ATOM 1530 C C . ARG A 1 201 ? 19.061 -10.245 -4.474 1.00 86.50 201 ARG A C 1
ATOM 1532 O O . ARG A 1 201 ? 18.023 -10.856 -4.713 1.00 86.50 201 ARG A O 1
ATOM 1539 N N . ILE A 1 202 ? 19.254 -9.569 -3.343 1.00 87.69 202 ILE A N 1
ATOM 1540 C CA . ILE A 1 202 ? 18.267 -9.467 -2.257 1.00 87.69 202 ILE A CA 1
ATOM 1541 C C . ILE A 1 202 ? 17.621 -8.077 -2.264 1.00 87.69 202 ILE A C 1
ATOM 1543 O O . ILE A 1 202 ? 18.292 -7.068 -2.496 1.00 87.69 202 ILE A O 1
ATOM 1547 N N . ILE A 1 203 ? 16.301 -8.033 -2.064 1.00 89.44 203 ILE A N 1
ATOM 1548 C CA . ILE A 1 203 ? 15.534 -6.782 -1.974 1.00 89.44 203 ILE A CA 1
ATOM 1549 C C . ILE A 1 203 ? 15.986 -6.005 -0.742 1.00 89.44 203 ILE A C 1
ATOM 1551 O O . ILE A 1 203 ? 16.163 -6.585 0.329 1.00 89.44 203 ILE A O 1
ATOM 1555 N N . ASP A 1 204 ? 16.128 -4.690 -0.881 1.00 90.25 204 ASP A N 1
ATOM 1556 C CA . ASP A 1 204 ? 16.426 -3.828 0.254 1.00 90.25 204 ASP A CA 1
ATOM 1557 C C . ASP A 1 204 ? 15.193 -3.711 1.168 1.00 90.25 204 ASP A C 1
ATOM 1559 O O . ASP A 1 204 ? 14.237 -2.988 0.873 1.00 90.25 204 ASP A O 1
ATOM 1563 N N . SER A 1 205 ? 15.207 -4.419 2.302 1.00 86.88 205 SER A N 1
ATOM 1564 C CA . SER A 1 205 ? 14.103 -4.406 3.269 1.00 86.88 205 SER A CA 1
ATOM 1565 C C . SER A 1 205 ? 13.844 -3.017 3.858 1.00 86.88 205 SER A C 1
ATOM 1567 O O . SER A 1 205 ? 12.716 -2.727 4.251 1.00 86.88 205 SER A O 1
ATOM 1569 N N . ARG A 1 206 ? 14.833 -2.108 3.836 1.00 88.69 206 ARG A N 1
ATOM 1570 C CA . ARG A 1 206 ? 14.676 -0.717 4.300 1.00 88.69 206 ARG A CA 1
ATOM 1571 C C . ARG A 1 206 ? 13.680 0.067 3.447 1.00 88.69 206 ARG A C 1
ATOM 1573 O O . ARG A 1 206 ? 13.122 1.054 3.926 1.00 88.69 206 ARG A O 1
ATOM 1580 N N . LYS A 1 207 ? 13.466 -0.353 2.197 1.00 88.38 207 LYS A N 1
ATOM 1581 C CA . LYS A 1 207 ? 12.516 0.264 1.259 1.00 88.38 207 LYS A CA 1
ATOM 1582 C C . LYS A 1 207 ? 11.100 -0.289 1.417 1.00 88.38 207 LYS A C 1
ATOM 1584 O O . LYS A 1 207 ? 10.148 0.362 1.001 1.00 88.38 207 LYS A O 1
ATOM 1589 N N . LEU A 1 208 ? 10.941 -1.445 2.067 1.00 88.69 208 LEU A N 1
ATOM 1590 C CA . LEU A 1 208 ? 9.646 -2.071 2.335 1.00 88.69 208 LEU A CA 1
ATOM 1591 C C . LEU A 1 208 ? 8.974 -1.418 3.552 1.00 88.69 208 LEU A C 1
ATOM 1593 O O . LEU A 1 208 ? 8.906 -1.993 4.642 1.00 88.69 208 LEU A O 1
ATOM 1597 N N . LYS A 1 209 ? 8.490 -0.188 3.367 1.00 87.38 209 LYS A N 1
ATOM 1598 C CA . LYS A 1 209 ? 7.759 0.564 4.391 1.00 87.38 209 LYS A CA 1
ATOM 1599 C C . LYS A 1 209 ? 6.283 0.661 4.032 1.00 87.38 209 LYS A C 1
ATOM 1601 O O . LYS A 1 209 ? 5.937 1.106 2.942 1.00 87.38 209 LYS A O 1
ATOM 1606 N N . TYR A 1 210 ? 5.421 0.286 4.969 1.00 85.81 210 TYR A N 1
ATOM 1607 C CA . TYR A 1 210 ? 3.992 0.547 4.882 1.00 85.81 210 TYR A CA 1
ATOM 1608 C C . TYR A 1 210 ? 3.714 1.930 5.446 1.00 85.81 210 TYR A C 1
ATOM 1610 O O . TYR A 1 210 ? 4.020 2.185 6.611 1.00 85.81 210 TYR A O 1
ATOM 1618 N N . ALA A 1 211 ? 3.139 2.810 4.635 1.00 85.69 211 ALA A N 1
ATOM 1619 C CA . ALA A 1 211 ? 2.616 4.081 5.104 1.00 85.69 211 ALA A CA 1
ATOM 1620 C C . ALA A 1 211 ? 1.103 3.962 5.264 1.00 85.69 211 ALA A C 1
ATOM 1622 O O . ALA A 1 211 ? 0.405 3.563 4.332 1.00 85.69 211 ALA A O 1
ATOM 1623 N N . TYR A 1 212 ? 0.598 4.325 6.435 1.00 87.62 212 TYR A N 1
ATOM 1624 C CA . TYR A 1 212 ? -0.832 4.395 6.687 1.00 87.62 212 TYR A CA 1
ATOM 1625 C C . TYR A 1 212 ? -1.188 5.733 7.320 1.00 87.62 212 TYR A C 1
ATOM 1627 O O . TYR A 1 212 ? -0.352 6.419 7.915 1.00 87.62 212 TYR A O 1
ATOM 1635 N N . GLN A 1 213 ? -2.442 6.123 7.127 1.00 87.94 213 GLN A N 1
ATOM 1636 C CA . GLN A 1 213 ? -2.961 7.400 7.578 1.00 87.94 213 GLN A CA 1
ATOM 1637 C C . GLN A 1 213 ? -4.295 7.198 8.280 1.00 87.94 213 GLN A C 1
ATOM 1639 O O . GLN A 1 213 ? -5.122 6.401 7.833 1.00 87.94 213 GLN A O 1
ATOM 1644 N N . TRP A 1 214 ? -4.507 7.926 9.367 1.00 88.50 214 TRP A N 1
ATOM 1645 C CA . TRP A 1 214 ? -5.773 7.930 10.090 1.00 88.50 214 TRP A CA 1
ATOM 1646 C C . TRP A 1 214 ? -6.125 9.346 10.530 1.00 88.50 214 TRP A C 1
ATOM 1648 O O . TRP A 1 214 ? -5.259 10.206 10.689 1.00 88.50 214 TRP A O 1
ATOM 1658 N N . GLU A 1 215 ? -7.417 9.603 10.685 1.00 89.31 215 GLU A N 1
ATOM 1659 C CA . GLU A 1 215 ? -7.921 10.892 11.142 1.00 89.31 215 GLU A CA 1
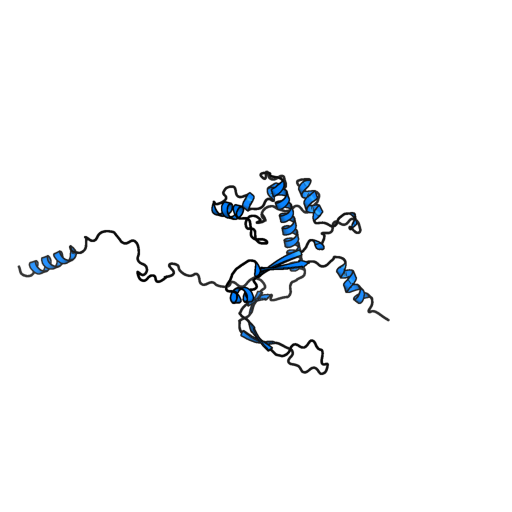ATOM 1660 C C . GLU A 1 215 ? -8.061 10.874 12.667 1.00 89.31 215 GLU A C 1
ATOM 1662 O O . GLU A 1 215 ? -8.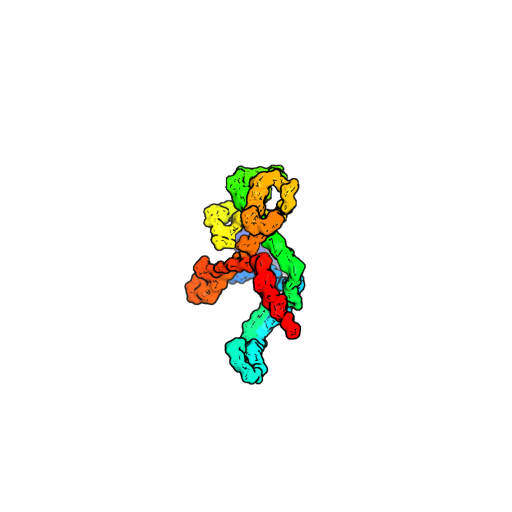682 9.976 13.237 1.00 89.31 215 GLU A O 1
ATOM 1667 N N . ASP A 1 216 ? -7.498 11.879 13.333 1.00 90.12 216 ASP A N 1
ATOM 1668 C CA . ASP A 1 216 ? -7.794 12.171 14.732 1.00 90.12 216 ASP A CA 1
ATOM 1669 C C . ASP A 1 216 ? -9.167 12.851 14.822 1.00 90.12 216 ASP A C 1
ATOM 1671 O O . ASP A 1 216 ? -9.306 14.080 14.778 1.00 90.12 216 ASP A O 1
ATOM 1675 N N . ILE A 1 217 ? -10.196 12.008 14.896 1.00 87.94 217 ILE A N 1
ATOM 1676 C CA . ILE A 1 217 ? -11.596 12.430 14.921 1.00 87.94 217 ILE A CA 1
ATOM 1677 C C . ILE A 1 217 ? -11.905 13.219 16.199 1.00 87.94 217 ILE A C 1
ATOM 1679 O O . ILE A 1 217 ? -12.675 14.176 16.147 1.00 87.94 217 ILE A O 1
ATOM 1683 N N . GLU A 1 218 ? -11.309 12.868 17.341 1.00 89.06 218 GLU A N 1
ATOM 1684 C CA . GLU A 1 218 ? -11.599 13.526 18.620 1.00 89.06 218 GLU A CA 1
ATOM 1685 C C . GLU A 1 218 ? -11.193 15.001 18.586 1.00 89.06 218 GLU A C 1
ATOM 1687 O O . GLU A 1 218 ? -11.992 15.888 18.914 1.00 89.06 218 GLU A O 1
ATOM 1692 N N . SER A 1 219 ? -9.978 15.272 18.105 1.00 90.25 219 SER A N 1
ATOM 1693 C CA . SER A 1 219 ? -9.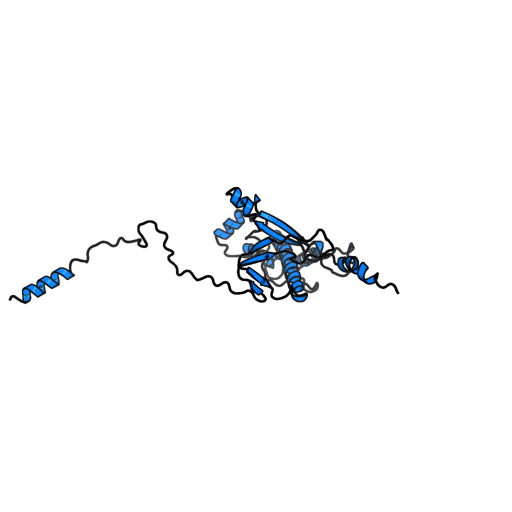480 16.635 17.926 1.00 90.25 219 SER A CA 1
ATOM 1694 C C . SER A 1 219 ? -10.280 17.402 16.865 1.00 90.25 219 SER A C 1
ATOM 1696 O O . SER A 1 219 ? -10.622 18.569 17.073 1.00 90.25 219 SER A O 1
ATOM 1698 N N . ALA A 1 220 ? -10.648 16.752 15.754 1.00 90.62 220 ALA A N 1
ATOM 1699 C CA . ALA A 1 220 ? -11.446 17.369 14.689 1.00 90.62 220 ALA A CA 1
ATOM 1700 C C . ALA A 1 220 ? -12.852 17.778 15.162 1.00 90.62 220 ALA A C 1
ATOM 1702 O O . ALA A 1 220 ? -13.331 18.878 14.864 1.00 90.62 220 ALA A O 1
ATOM 1703 N N . VAL A 1 221 ? -13.509 16.915 15.945 1.00 91.12 221 VAL A N 1
ATOM 1704 C CA . VAL A 1 221 ? -14.836 17.174 16.522 1.00 91.12 221 VAL A CA 1
ATOM 1705 C C . VAL A 1 221 ? -14.772 18.304 17.546 1.00 91.12 221 VAL A C 1
ATOM 1707 O O . VAL A 1 221 ? -15.637 19.184 17.532 1.00 91.12 221 VAL A O 1
ATOM 1710 N N . LYS A 1 222 ? -13.741 18.323 18.399 1.00 92.56 222 LYS A N 1
ATOM 1711 C CA . LYS A 1 222 ? -13.545 19.376 19.405 1.00 92.56 222 LYS A CA 1
ATOM 1712 C C . LYS A 1 222 ? -13.403 20.760 18.770 1.00 92.56 222 LYS A C 1
ATOM 1714 O O . LYS A 1 222 ? -14.040 21.712 19.219 1.00 92.56 222 LYS A O 1
ATOM 1719 N N . ASP A 1 223 ? -12.628 20.848 17.697 1.00 92.56 223 ASP A N 1
ATOM 1720 C CA . ASP A 1 223 ? -12.376 22.095 16.974 1.00 92.56 223 ASP A CA 1
ATOM 1721 C C . ASP A 1 223 ? -13.482 22.445 15.961 1.00 92.56 223 ASP A C 1
ATOM 1723 O O . ASP A 1 223 ? -13.438 23.510 15.342 1.00 92.56 223 ASP A O 1
ATOM 1727 N N . LYS A 1 224 ? -14.465 21.551 15.764 1.00 88.81 224 LYS A N 1
ATOM 1728 C CA . LYS A 1 224 ? -15.549 21.666 14.768 1.00 88.81 224 LYS A CA 1
ATOM 1729 C C . LYS A 1 224 ? -15.042 21.993 13.362 1.00 88.81 224 LYS A C 1
ATOM 1731 O O . LYS A 1 224 ? -15.717 22.674 12.590 1.00 88.81 224 LYS A O 1
ATOM 1736 N N . SER A 1 225 ? -13.848 21.518 13.025 1.00 89.75 225 SER A N 1
ATOM 1737 C CA . SER A 1 225 ? -13.225 21.770 11.731 1.00 89.75 225 SER A CA 1
ATOM 1738 C C . SER A 1 225 ? -12.731 20.464 11.136 1.00 89.75 225 SER A C 1
ATOM 1740 O O . SER A 1 225 ? -12.300 19.568 11.854 1.00 89.75 225 SER A O 1
ATOM 1742 N N . ARG A 1 226 ? -12.805 20.358 9.811 1.00 82.00 226 ARG A N 1
ATOM 1743 C CA . ARG A 1 226 ? -12.192 19.265 9.055 1.00 82.00 226 ARG A CA 1
ATOM 1744 C C . ARG A 1 226 ? -10.977 19.825 8.341 1.00 82.00 226 ARG A C 1
ATOM 1746 O O . ARG A 1 226 ? -10.996 20.974 7.905 1.00 82.00 226 ARG A O 1
ATOM 1753 N N . GLY A 1 227 ? -9.922 19.035 8.234 1.00 80.62 227 GLY A N 1
ATOM 1754 C CA . GLY A 1 227 ? -8.719 19.477 7.548 1.00 80.62 227 GLY A CA 1
ATOM 1755 C C . GLY A 1 227 ? -7.555 18.521 7.721 1.00 80.62 227 GLY A C 1
ATOM 1756 O O . GLY A 1 227 ? -7.568 17.633 8.571 1.00 80.62 227 GLY A O 1
ATOM 1757 N N . GLU A 1 228 ? -6.522 18.739 6.917 1.00 80.50 228 GLU A N 1
ATOM 1758 C CA . GLU A 1 228 ? -5.328 17.891 6.878 1.00 80.50 228 GLU A CA 1
ATOM 1759 C C . GLU A 1 228 ? -4.557 17.864 8.197 1.00 80.50 228 GLU A C 1
ATOM 1761 O O . GLU A 1 228 ? -3.915 16.867 8.497 1.00 80.50 228 GLU A O 1
ATOM 1766 N N . LYS A 1 229 ? -4.689 18.897 9.038 1.00 87.19 229 LYS A N 1
ATOM 1767 C CA . LYS A 1 229 ? -4.064 18.955 10.371 1.00 87.19 229 LYS A CA 1
ATOM 1768 C C . LYS A 1 229 ? -4.448 17.796 11.305 1.00 87.19 229 LYS A C 1
ATOM 1770 O O . LYS A 1 229 ? -3.707 17.504 12.242 1.00 87.19 229 LYS A O 1
ATOM 1775 N N . TYR A 1 230 ? -5.586 17.143 11.061 1.00 88.88 230 TYR A N 1
ATOM 1776 C CA . TYR A 1 230 ? -6.041 15.981 11.836 1.00 88.88 230 TYR A CA 1
ATOM 1777 C C . TYR A 1 230 ? -5.616 14.651 11.228 1.00 88.88 230 TYR A C 1
ATOM 1779 O O . TYR A 1 230 ? -5.778 13.612 11.860 1.00 88.88 230 TYR A O 1
ATOM 1787 N N . LEU A 1 231 ? -5.067 14.666 10.016 1.00 86.75 231 LEU A N 1
ATOM 1788 C CA . LEU A 1 231 ? -4.558 13.470 9.378 1.00 86.75 231 LEU A CA 1
ATOM 1789 C C . LEU A 1 231 ? -3.186 13.146 9.971 1.00 86.75 231 LEU A C 1
ATOM 1791 O O . LEU A 1 231 ? -2.224 13.900 9.817 1.00 86.75 231 LEU A O 1
ATOM 1795 N N . LYS A 1 232 ? -3.099 12.022 10.669 1.00 88.38 232 LYS A N 1
ATOM 1796 C CA . LYS A 1 232 ? -1.840 11.461 11.144 1.00 88.38 232 LYS A CA 1
ATOM 1797 C C . LYS A 1 232 ? -1.312 10.496 10.096 1.00 88.38 232 LYS A C 1
ATOM 1799 O O . LYS A 1 232 ? -2.089 9.774 9.476 1.00 88.38 232 LYS A O 1
ATOM 1804 N N . LYS A 1 233 ? 0.003 10.519 9.894 1.00 87.50 233 LYS A N 1
ATOM 1805 C CA . LYS A 1 233 ? 0.719 9.633 8.979 1.00 87.50 233 LYS A CA 1
ATOM 1806 C C . LYS A 1 233 ? 1.800 8.916 9.758 1.00 87.50 233 LYS A C 1
ATOM 1808 O O . LYS A 1 233 ? 2.560 9.558 10.481 1.00 87.50 233 LYS A O 1
ATOM 1813 N N . GLU A 1 234 ? 1.889 7.613 9.568 1.00 89.81 234 GLU A N 1
ATOM 1814 C CA . GLU A 1 234 ? 2.960 6.810 10.134 1.00 89.81 234 GLU A CA 1
ATOM 1815 C C . GLU A 1 234 ? 3.490 5.839 9.085 1.00 89.81 234 GLU A C 1
ATOM 1817 O O . GLU A 1 234 ? 2.745 5.333 8.243 1.00 89.81 234 GLU A O 1
ATOM 1822 N N . SER A 1 235 ? 4.801 5.608 9.127 1.00 89.00 235 SER A N 1
ATOM 1823 C CA . SER A 1 235 ? 5.480 4.648 8.265 1.00 89.00 235 SER A CA 1
ATOM 1824 C C . SER A 1 235 ? 6.137 3.570 9.112 1.00 89.00 235 SER A C 1
ATOM 1826 O O . SER A 1 235 ? 6.997 3.885 9.936 1.00 89.00 235 SER A O 1
ATOM 1828 N N . ILE A 1 236 ? 5.788 2.312 8.869 1.00 89.38 236 ILE A N 1
ATOM 1829 C CA . ILE A 1 236 ? 6.333 1.160 9.589 1.00 89.38 236 ILE A CA 1
ATOM 1830 C C . ILE A 1 236 ? 7.112 0.282 8.609 1.00 89.38 236 ILE A C 1
ATOM 1832 O O . ILE A 1 236 ? 6.660 0.028 7.492 1.00 89.38 236 ILE A O 1
ATOM 1836 N N . ALA A 1 237 ? 8.297 -0.180 9.012 1.00 89.12 237 ALA A N 1
ATOM 1837 C CA . ALA A 1 237 ? 9.033 -1.189 8.257 1.00 89.12 237 ALA A CA 1
ATOM 1838 C C . ALA A 1 237 ? 8.286 -2.523 8.355 1.00 89.12 237 ALA A C 1
ATOM 1840 O O . ALA A 1 237 ? 8.091 -3.049 9.448 1.00 89.12 237 ALA A O 1
ATOM 1841 N N . ILE A 1 238 ? 7.846 -3.053 7.217 1.00 85.62 238 ILE A N 1
ATOM 1842 C CA . ILE A 1 238 ? 7.010 -4.258 7.190 1.00 85.62 238 ILE A CA 1
ATOM 1843 C C . ILE A 1 238 ? 7.847 -5.505 7.442 1.00 85.62 238 ILE A C 1
ATOM 1845 O O . ILE A 1 238 ? 7.390 -6.442 8.092 1.00 85.62 238 ILE A O 1
ATOM 1849 N N . TYR A 1 239 ? 9.050 -5.524 6.874 1.00 82.38 239 TYR A N 1
ATOM 1850 C CA . TYR A 1 239 ? 9.952 -6.657 6.930 1.00 82.38 239 TYR A CA 1
ATOM 1851 C C . TYR A 1 239 ? 11.179 -6.259 7.747 1.00 82.38 239 TYR A C 1
ATOM 1853 O O . TYR A 1 239 ? 11.826 -5.259 7.413 1.00 82.38 239 TYR A O 1
ATOM 1861 N N . PRO A 1 240 ? 11.509 -6.993 8.820 1.00 73.81 240 PRO A N 1
ATOM 1862 C CA . PRO A 1 240 ? 12.680 -6.665 9.607 1.00 73.81 240 PRO A CA 1
ATOM 1863 C C . PRO A 1 240 ? 13.951 -6.961 8.796 1.00 73.81 240 PRO A C 1
ATOM 1865 O O . PRO A 1 240 ? 13.927 -7.713 7.822 1.00 73.81 240 PRO A O 1
ATOM 1868 N N . ASP A 1 241 ? 15.066 -6.336 9.169 1.00 71.75 241 ASP A N 1
ATOM 1869 C CA . ASP A 1 241 ? 16.363 -6.554 8.519 1.00 71.75 241 ASP A CA 1
ATOM 1870 C C . ASP A 1 241 ? 16.646 -8.063 8.361 1.00 71.75 241 ASP A C 1
ATOM 1872 O O . ASP A 1 241 ? 16.381 -8.849 9.270 1.00 71.75 241 ASP A O 1
ATOM 1876 N N . THR A 1 242 ? 17.170 -8.496 7.212 1.00 68.12 242 THR A N 1
ATOM 1877 C CA . THR A 1 242 ? 17.498 -9.912 6.973 1.00 68.12 242 THR A CA 1
ATOM 1878 C C . THR A 1 242 ? 18.501 -10.451 8.001 1.00 68.12 242 THR A C 1
ATOM 1880 O O . THR A 1 242 ? 18.515 -11.651 8.277 1.00 68.12 242 THR A O 1
ATOM 1883 N N . THR A 1 243 ? 19.279 -9.570 8.636 1.00 69.12 243 THR A N 1
ATOM 1884 C CA . THR A 1 243 ? 20.209 -9.892 9.727 1.00 69.12 243 THR A CA 1
ATOM 1885 C C . THR A 1 243 ? 19.551 -9.987 11.110 1.00 69.12 243 THR A C 1
ATOM 1887 O O . THR A 1 243 ? 20.174 -10.502 12.046 1.00 69.12 243 THR A O 1
ATOM 1890 N N . VAL A 1 244 ? 18.288 -9.559 11.260 1.00 69.62 244 VAL A N 1
ATOM 1891 C CA . VAL A 1 244 ? 17.570 -9.561 12.547 1.00 69.62 244 VAL A CA 1
ATOM 1892 C C . VAL A 1 244 ? 17.491 -10.966 13.134 1.00 69.62 244 VAL A C 1
ATOM 1894 O O . VAL A 1 244 ? 17.684 -11.156 14.329 1.00 69.62 244 VAL A O 1
ATOM 1897 N N . TRP A 1 245 ? 17.295 -11.973 12.278 1.00 63.38 245 TRP A N 1
ATOM 1898 C CA . TRP A 1 245 ? 17.137 -13.361 12.699 1.00 63.38 245 TRP A CA 1
ATOM 1899 C C . TRP A 1 245 ? 18.430 -13.910 13.302 1.00 63.38 245 TRP A C 1
ATOM 1901 O O . TRP A 1 245 ? 18.398 -14.705 14.232 1.00 63.38 245 TRP A O 1
ATOM 1911 N N . VAL A 1 246 ? 19.589 -13.446 12.838 1.00 66.81 246 VAL A N 1
ATOM 1912 C CA . VAL A 1 246 ? 20.874 -13.817 13.444 1.00 66.81 246 VAL A CA 1
ATOM 1913 C C . VAL A 1 246 ? 21.069 -13.080 14.771 1.00 66.81 246 VAL A C 1
ATOM 1915 O O . VAL A 1 246 ? 21.538 -13.666 15.745 1.00 66.81 246 VAL A O 1
ATOM 1918 N N . LYS A 1 247 ? 20.685 -11.802 14.839 1.00 69.31 247 LYS A N 1
ATOM 1919 C CA . LYS A 1 247 ? 20.824 -10.973 16.042 1.00 69.31 247 LYS A CA 1
ATOM 1920 C C . LYS A 1 247 ? 19.926 -11.443 17.191 1.00 69.31 247 LYS A C 1
ATOM 1922 O O . LYS A 1 247 ? 20.430 -11.647 18.295 1.00 69.31 247 LYS A O 1
ATOM 1927 N N . ASP A 1 248 ? 18.641 -11.649 16.930 1.00 63.16 248 ASP A N 1
ATOM 1928 C CA . ASP A 1 248 ? 17.645 -11.959 17.960 1.00 63.16 248 ASP A CA 1
ATOM 1929 C C . ASP A 1 248 ? 17.748 -13.417 18.430 1.00 63.16 248 ASP A C 1
ATOM 1931 O O . ASP A 1 248 ? 17.609 -13.703 19.620 1.00 63.16 248 ASP A O 1
ATOM 1935 N N . PHE A 1 249 ? 18.110 -14.348 17.537 1.00 63.38 249 PHE A N 1
ATOM 1936 C CA . PHE A 1 249 ? 18.250 -15.770 17.882 1.00 63.38 249 PHE A CA 1
ATOM 1937 C C . PHE A 1 249 ? 19.668 -16.181 18.301 1.00 63.38 249 PHE A C 1
ATOM 1939 O O . PHE A 1 249 ? 19.877 -17.321 18.722 1.00 63.38 249 PHE A O 1
ATOM 1946 N N . ASN A 1 250 ? 20.642 -15.264 18.307 1.00 60.25 250 ASN A N 1
ATOM 1947 C CA . ASN A 1 250 ? 21.973 -15.527 18.872 1.00 60.25 250 ASN A CA 1
ATOM 1948 C C . ASN A 1 250 ? 21.913 -15.929 20.361 1.00 60.25 250 ASN A C 1
ATOM 1950 O O . ASN A 1 250 ? 22.765 -16.678 20.845 1.00 60.25 250 ASN A O 1
ATOM 1954 N N . TYR A 1 251 ? 20.886 -15.484 21.095 1.00 57.22 251 TYR A N 1
ATOM 1955 C CA . TYR A 1 251 ? 20.658 -15.894 22.484 1.00 57.22 251 TYR A CA 1
ATOM 1956 C C . TYR A 1 251 ? 20.113 -17.321 22.629 1.00 57.22 251 TYR A C 1
ATOM 1958 O O . TYR A 1 251 ? 20.362 -17.949 23.660 1.00 57.22 251 TYR A O 1
ATOM 1966 N N . ALA A 1 252 ? 19.426 -17.863 21.617 1.00 55.12 252 ALA A N 1
ATOM 1967 C CA . ALA A 1 252 ? 18.910 -19.232 21.654 1.00 55.12 252 ALA A CA 1
ATOM 1968 C C . ALA A 1 252 ? 20.047 -20.266 21.571 1.00 55.12 252 ALA A C 1
ATOM 1970 O O . ALA A 1 252 ? 20.023 -21.271 22.279 1.00 55.12 252 ALA A O 1
ATOM 1971 N N . TYR A 1 253 ? 21.097 -19.979 20.794 1.00 52.03 253 TYR A N 1
ATOM 1972 C CA . TYR A 1 253 ? 22.266 -20.859 20.668 1.00 52.03 253 TYR A CA 1
ATOM 1973 C C . TYR A 1 253 ? 23.190 -20.853 21.895 1.00 52.03 253 TYR A C 1
ATOM 1975 O O . TYR A 1 253 ? 23.893 -21.832 22.135 1.00 52.03 253 TYR A O 1
ATOM 1983 N N . LYS A 1 254 ? 23.184 -19.786 22.708 1.00 51.03 254 LYS A N 1
ATOM 1984 C CA . LYS A 1 254 ? 24.046 -19.674 23.903 1.00 51.03 254 LYS A CA 1
ATOM 1985 C C . LYS A 1 254 ? 23.449 -20.283 25.179 1.00 51.03 254 LYS A C 1
ATOM 1987 O O . LYS A 1 254 ? 24.133 -20.320 26.197 1.00 51.03 254 LYS A O 1
ATOM 1992 N N . ARG A 1 255 ? 22.212 -20.800 25.149 1.00 42.47 255 ARG A N 1
ATOM 1993 C CA . ARG A 1 255 ? 21.583 -21.515 26.280 1.00 42.47 255 ARG A CA 1
ATOM 1994 C C . ARG A 1 255 ? 21.621 -23.034 26.099 1.00 42.47 255 ARG A C 1
ATOM 1996 O O . ARG A 1 255 ? 20.594 -23.704 26.129 1.00 42.47 255 ARG A O 1
ATOM 2003 N N . ARG A 1 256 ? 22.818 -23.594 25.949 1.00 40.38 256 ARG A N 1
ATOM 2004 C CA . ARG A 1 256 ? 23.058 -24.996 26.305 1.00 40.38 256 ARG A CA 1
ATOM 2005 C C . ARG A 1 256 ? 24.412 -25.112 27.018 1.00 40.38 256 ARG A C 1
ATOM 2007 O O . ARG A 1 256 ? 25.389 -25.501 26.385 1.00 40.38 256 ARG A O 1
ATOM 2014 N N . PRO A 1 257 ? 24.511 -24.705 28.297 1.00 45.12 257 PRO A N 1
ATOM 2015 C CA . PRO A 1 257 ? 25.580 -25.207 29.140 1.00 45.12 257 PRO A CA 1
ATOM 2016 C C . PRO A 1 257 ? 25.284 -26.680 29.459 1.00 45.12 257 PRO A C 1
ATOM 2018 O O . PRO A 1 257 ? 24.122 -27.056 29.633 1.00 45.12 257 PRO A O 1
ATOM 2021 N N . LEU A 1 258 ? 26.341 -27.490 29.426 1.00 40.03 258 LEU A N 1
ATOM 2022 C CA . LEU A 1 258 ? 26.386 -28.866 29.924 1.00 40.03 258 LEU A CA 1
ATOM 2023 C C . LEU A 1 258 ? 25.928 -28.953 31.384 1.00 40.03 258 LEU A C 1
ATOM 2025 O O . LEU A 1 258 ? 26.197 -27.984 32.132 1.00 40.03 258 LEU A O 1
#

Sequence (258 aa):
MRKIFLLLLSASVVISCSRGGSKSAGKPGSKGELIPKGKASSFVAERPYGMVAIPGGSFVMGVADQDMTNMPEKAPLKTVTVSSFFMDETEVTNAQYREFINYVRDSIARTLLAEAAGDAGGTGNGTGIADYAYLAKKADNATPYQEYLESQGGRDGYDDSKRLDWSVPLHWNTSDYPDVQYAEILESMYLPKAERINNERIIDSRKLKYAYQWEDIESAVKDKSRGEKYLKKESIAIYPDTTVWVKDFNYAYKRRPL

Foldseek 3Di:
DVVVVVVVVVVVVVVPPPDDDPDDDDDDDPPPDDDPPDDPDDDDPDADPQKDKDAWDKDWDWDPDDDPPPDVPTDDTDIDTDHIDIDGPDPQDPVNLVVVLVVLLVVLLLLLLQVVLVVVPDDDPPQDSVVSHAPLVNDPDRDPVSVVLVVVAADVPDRPRSHTDPPDDDDPDPVPQRDPVSVVSSLVQFDPCVPDDVSDGHGDLVPSKDKDKDFPVVVCVVVVHDDPVRIDIDIDRSDPDPCVCVVVCVVVVVPDDD